Protein AF-A0A395LHD1-F1 (afdb_monomer)

Solvent-accessible surface area (backbone atoms only — not comparable to full-atom values): 18678 Å² total; per-residue (Å²): 120,61,5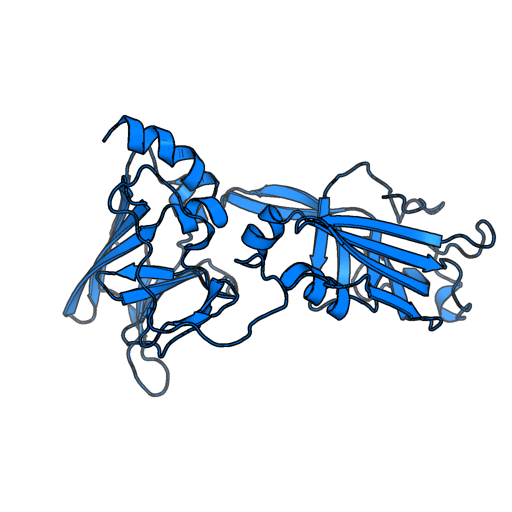6,74,61,44,98,72,57,60,26,47,67,75,96,69,98,39,74,46,77,42,81,90,73,21,31,41,30,35,32,51,70,45,68,43,94,45,66,49,68,48,70,46,68,47,30,42,28,40,35,45,88,55,36,68,59,53,55,46,30,60,52,41,48,40,99,54,73,46,75,48,77,39,72,60,74,52,45,28,37,31,34,55,87,47,60,89,88,54,72,39,31,55,21,11,53,30,39,39,40,35,38,50,56,95,63,26,35,35,39,39,38,35,26,26,50,66,43,78,92,49,83,88,50,75,76,40,82,62,50,61,77,90,50,70,89,86,45,61,43,49,45,66,54,72,48,46,38,66,55,25,26,48,75,56,54,21,79,33,72,88,74,66,94,58,69,48,72,80,59,75,68,74,85,51,96,53,60,84,67,82,55,66,76,56,25,50,29,29,96,88,43,36,41,25,37,34,95,94,39,45,22,38,49,37,69,54,71,88,52,103,53,47,24,33,34,48,32,39,36,46,78,50,30,33,35,58,52,42,26,40,46,87,33,54,76,42,74,58,32,40,37,35,46,76,37,42,71,37,54,47,51,73,59,40,56,98,48,50,37,78,49,68,49,92,89,54,56,40,30,43,28,43,88,57,95,82,53,56,65,46,61,42,83,41,46,37,39,38,38,33,64,51,63,64,22,41,35,39,38,38,43,34,30,39,95,88,42,76,52,72,54,57,38,36,36,39,49,40,42,33,44,51,76,36,48,86,55,35,71,50,49,60,64,48,58,76,74,110

Mean predicted aligned error: 14.7 Å

Secondary structure (DSSP, 8-state):
-BPPPPTTSSS-------EEEETTTTEEEEEEEEE-TTSSEEEEEEEEEEE-TTHHHHHHHHHH--SS-EEEEE-S---EEEETTS-TT---EE-EEEEEEEEEETTEEEEEEEEES--PPPTTTTT-TT--TTSPTT-EEEEEEEE-HHHHHHHHS----S---S--SS-PPP--SSTT---GGG--B-SS-BEEEETTEEEE--B-TTSSS-EEEEEEEES-EE-TTSPEEP-EEEEEEEEEET--HHHHHHH--SSEEEEESTTSEEEEE-SSTT--EEE-SEEEEEEEEETTEEEEEEEEEETTEEEEEEEEEEHHHHHHH-HHHHTTHHHHHHH-

Sequence (340 aa):
MDHPADVAGRFPCPDLDRIKIDRETARIVRCTAMRDSSGFHRTEEIGTVLFTPFASEIWRALRFGAEKPVERALLQQTGALTSSTSPADRSVQPLSDWQLRIEEANGDVTVLLSAALHAVPRRDWLASEGNFWEQQAGARVETRFTISAATRVACFGAHIPHEHAEAEGATSQPTSPDGRRLNLAQAPVGPQCEFGIRDRHWVDFGSHSGGSQPNMTITEHRNVRRLTNGFLSHGLCVWPRIWIRGLSLASISSALGAESLRLSGGGIVVSLSDDGREGWSQTASESALEFRLQADGLALDYDLTVAGRVVKDRVLLPWELLILRYPSIGVRRQEILDSA

Radius of gyration: 24.02 Å; Cα contacts (8 Å, |Δi|>4): 747; chains: 1; bounding box: 59×48×60 Å

Organism: NCBI:txid1538146

Foldseek 3Di:
DDDDQFPVRQADDDPADDWDADQPQQKIFDWDFDQDLLRGTDTDTFGKMWRDPCSVVVVCCLQANDPDKDKDWWQDFDIAMGTPPDDPVDGQFIWGGKIWIWHDDPLKIKIKIKTFRCRPDDPVNVPRPRHCPVDDPRDMDIDIDIQHNLNNCLQQVARHHNDDFDFDPDDDQPDDPQLPDDDLLLQAAARQFHWWDFPPWTWTFDFPPVDPWTKTKTWTFDPFTQTSRSYTDGHDTDDWMKIKTRDDVSVVLSQDDLWKDKDWDDPIWIWIFGDDDPGDIFTFPIKIWMWTQASFAIKIWIWTHTPNDIDTGIIGNGLSRCVSHPVSRNVSNVVRVVVD

Nearest PDB structures (foldseek):
  8t0b-assembly1_A  TM=3.690E-01  e=1.382E+00  Burkholderia pseudomallei

Structure (mmCIF, N/CA/C/O backbone):
data_AF-A0A395LHD1-F1
#
_entry.id   AF-A0A395LHD1-F1
#
loop_
_atom_site.group_PDB
_atom_site.id
_atom_site.type_symbol
_atom_site.label_atom_id
_atom_site.label_alt_id
_atom_site.label_comp_id
_atom_site.label_asym_id
_atom_site.label_entity_id
_atom_site.label_seq_id
_atom_site.pdbx_PDB_ins_code
_atom_site.Cartn_x
_atom_site.Cartn_y
_atom_site.Cartn_z
_atom_site.occupancy
_atom_site.B_iso_or_equiv
_atom_site.auth_seq_id
_atom_site.auth_comp_id
_atom_site.auth_asym_id
_atom_site.auth_atom_id
_atom_site.pdbx_PDB_model_num
ATOM 1 N N . MET A 1 1 ? 17.772 -10.435 -11.843 1.00 52.53 1 MET A N 1
ATOM 2 C CA . MET A 1 1 ? 17.616 -9.079 -12.416 1.00 52.53 1 MET A CA 1
ATOM 3 C C . MET A 1 1 ? 19.024 -8.655 -12.729 1.00 52.53 1 MET A C 1
ATOM 5 O O . MET A 1 1 ? 19.820 -8.600 -11.800 1.00 52.53 1 MET A O 1
ATOM 9 N N . ASP A 1 2 ? 19.341 -8.383 -13.987 1.00 52.84 2 ASP A N 1
ATOM 10 C CA . ASP A 1 2 ? 20.737 -8.262 -14.405 1.00 52.84 2 ASP A CA 1
ATOM 11 C C . ASP A 1 2 ? 20.929 -6.829 -14.898 1.00 52.84 2 ASP A C 1
ATOM 13 O O . ASP A 1 2 ? 20.645 -6.489 -16.044 1.00 52.84 2 ASP A O 1
ATOM 17 N N . HIS A 1 3 ? 21.305 -5.942 -13.975 1.00 56.53 3 HIS A N 1
ATOM 18 C CA . HIS A 1 3 ? 21.787 -4.619 -14.353 1.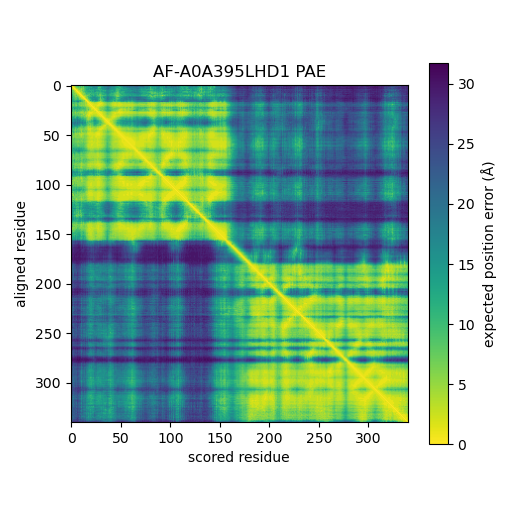00 56.53 3 HIS A CA 1
ATOM 19 C C . HIS A 1 3 ? 23.295 -4.742 -14.548 1.00 56.53 3 HIS A C 1
ATOM 21 O O . HIS A 1 3 ? 23.960 -5.263 -13.651 1.00 56.53 3 HIS A O 1
ATOM 27 N N . PRO A 1 4 ? 23.853 -4.292 -15.680 1.00 55.59 4 PRO A N 1
ATOM 28 C CA . PRO A 1 4 ? 25.295 -4.308 -15.839 1.00 55.59 4 PRO A CA 1
ATOM 29 C C . PRO A 1 4 ? 25.924 -3.368 -14.808 1.00 55.59 4 PRO A C 1
ATOM 31 O O . PRO A 1 4 ? 25.453 -2.246 -14.612 1.00 55.59 4 PRO A O 1
ATOM 34 N N . ALA A 1 5 ? 26.989 -3.830 -14.155 1.00 58.03 5 ALA A N 1
ATOM 35 C CA . ALA A 1 5 ? 27.860 -2.936 -13.409 1.00 58.03 5 ALA A CA 1
ATOM 36 C C . ALA A 1 5 ? 28.607 -2.047 -14.411 1.00 58.03 5 ALA A C 1
ATOM 38 O O . ALA A 1 5 ? 29.180 -2.554 -15.380 1.00 58.03 5 ALA A O 1
ATOM 39 N N . ASP A 1 6 ? 28.604 -0.729 -14.211 1.00 59.56 6 ASP A N 1
ATOM 40 C CA . ASP A 1 6 ? 29.539 0.124 -14.941 1.00 59.56 6 ASP A CA 1
ATOM 41 C C . ASP A 1 6 ? 30.952 -0.043 -14.375 1.00 59.56 6 ASP A C 1
ATOM 43 O O . ASP A 1 6 ? 31.158 -0.410 -13.218 1.00 59.56 6 ASP A O 1
ATOM 47 N N . VAL A 1 7 ? 31.949 0.266 -15.206 1.00 56.28 7 VAL A N 1
ATOM 48 C CA . VAL A 1 7 ? 33.376 0.184 -14.846 1.00 56.28 7 VAL A CA 1
ATOM 49 C C . VAL A 1 7 ? 33.709 1.081 -13.642 1.00 56.28 7 VAL A C 1
ATOM 51 O O . VAL A 1 7 ? 34.649 0.802 -12.904 1.00 56.28 7 VAL A O 1
ATOM 54 N N . ALA A 1 8 ? 32.909 2.129 -13.412 1.00 58.69 8 ALA A N 1
ATOM 55 C CA . ALA A 1 8 ? 33.035 3.047 -12.283 1.00 58.69 8 ALA A CA 1
ATOM 56 C C . ALA A 1 8 ? 32.319 2.575 -10.995 1.00 58.69 8 ALA 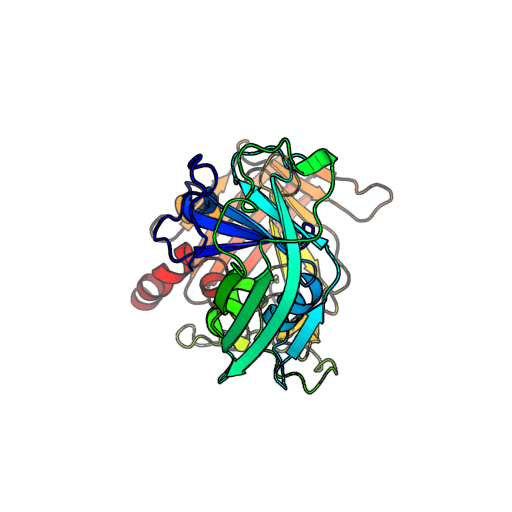A C 1
ATOM 58 O O . ALA A 1 8 ? 32.412 3.255 -9.973 1.00 58.69 8 ALA A O 1
ATOM 59 N N . GLY A 1 9 ? 31.605 1.441 -11.016 1.00 56.84 9 GLY A N 1
ATOM 60 C CA . GLY A 1 9 ? 30.925 0.868 -9.848 1.00 56.84 9 GLY A CA 1
ATOM 61 C C . GLY A 1 9 ? 29.727 1.673 -9.323 1.00 56.84 9 GLY A C 1
ATOM 62 O O . GLY A 1 9 ? 29.294 1.461 -8.190 1.00 56.84 9 GLY A O 1
ATOM 63 N N . ARG A 1 10 ? 29.179 2.601 -10.115 1.00 60.81 10 ARG A N 1
ATOM 64 C CA . ARG A 1 10 ? 28.015 3.437 -9.771 1.00 60.81 10 ARG A CA 1
ATOM 65 C C . ARG A 1 10 ? 26.697 2.668 -9.833 1.00 60.81 10 ARG A C 1
ATOM 67 O O . ARG A 1 10 ? 25.746 3.049 -9.142 1.00 60.81 10 ARG A O 1
ATOM 74 N N . PHE A 1 11 ? 26.653 1.593 -10.619 1.00 62.38 11 PHE A N 1
ATOM 75 C CA . PHE A 1 11 ? 25.512 0.681 -10.738 1.00 62.38 11 PHE A CA 1
ATOM 76 C C . PHE A 1 11 ? 25.835 -0.691 -10.131 1.00 62.38 11 PHE A C 1
ATOM 78 O O . PHE A 1 11 ? 25.984 -1.671 -10.862 1.00 62.38 11 PHE A O 1
ATOM 85 N N . PRO A 1 12 ? 25.983 -0.811 -8.800 1.00 57.22 12 PRO A N 1
ATOM 86 C CA . PRO A 1 12 ? 26.218 -2.116 -8.202 1.00 57.22 12 PRO A CA 1
ATOM 87 C C . PRO A 1 12 ? 25.025 -3.038 -8.498 1.00 57.22 12 PRO A C 1
ATOM 89 O O . PRO A 1 12 ? 23.867 -2.620 -8.406 1.00 57.22 12 PRO A O 1
ATOM 92 N N . CYS A 1 13 ? 25.310 -4.301 -8.827 1.00 55.31 13 CYS A N 1
ATOM 93 C CA . CYS A 1 13 ? 24.311 -5.351 -9.033 1.00 55.31 13 CYS A CA 1
ATOM 94 C C . CYS A 1 13 ? 24.311 -6.317 -7.833 1.00 55.31 13 CYS A C 1
ATOM 96 O O . CYS A 1 13 ? 24.855 -7.413 -7.942 1.00 55.31 13 CYS A O 1
ATOM 98 N N . PRO A 1 14 ? 23.753 -5.930 -6.670 1.00 56.75 14 PRO A N 1
ATOM 99 C CA . PRO A 1 14 ? 23.633 -6.839 -5.536 1.00 56.75 14 PRO A CA 1
ATOM 100 C C . PRO A 1 14 ? 22.564 -7.907 -5.814 1.00 56.75 14 PRO A C 1
ATOM 102 O O . PRO A 1 14 ? 21.513 -7.593 -6.387 1.00 56.75 14 PRO A O 1
ATOM 105 N N . ASP A 1 15 ? 22.808 -9.137 -5.363 1.00 55.41 15 ASP A N 1
ATOM 106 C CA . ASP A 1 15 ? 21.833 -10.234 -5.376 1.00 55.41 15 ASP A CA 1
ATOM 107 C C . ASP A 1 15 ? 20.734 -9.961 -4.341 1.00 55.41 15 ASP A C 1
ATOM 109 O O . ASP A 1 15 ? 20.905 -10.221 -3.150 1.00 55.41 15 ASP A O 1
ATOM 113 N N . LEU A 1 16 ? 19.616 -9.369 -4.771 1.00 60.84 16 LEU A N 1
ATOM 114 C CA . LEU A 1 16 ? 18.469 -9.083 -3.905 1.00 60.84 16 LEU A CA 1
ATOM 115 C C . LEU A 1 16 ? 17.138 -9.272 -4.645 1.00 60.84 16 LEU A C 1
ATOM 117 O O . LEU A 1 16 ? 16.968 -8.818 -5.777 1.00 60.84 16 LEU A O 1
ATOM 121 N N . ASP A 1 17 ? 16.168 -9.864 -3.942 1.00 62.84 17 ASP A N 1
ATOM 122 C CA . ASP A 1 17 ? 14.888 -10.334 -4.498 1.00 62.84 17 ASP A CA 1
ATOM 123 C C . ASP A 1 17 ? 13.741 -9.308 -4.446 1.00 62.84 17 ASP A C 1
ATOM 125 O O . ASP A 1 17 ? 12.585 -9.650 -4.702 1.00 62.84 17 ASP A O 1
ATOM 129 N N . ARG A 1 18 ? 14.001 -8.052 -4.055 1.00 76.50 18 ARG A N 1
ATOM 130 C CA . ARG A 1 18 ? 12.934 -7.068 -3.799 1.00 76.50 18 ARG A CA 1
ATOM 131 C C . ARG A 1 18 ? 13.090 -5.800 -4.619 1.00 76.50 18 ARG A C 1
ATOM 133 O O . ARG A 1 18 ? 14.179 -5.245 -4.766 1.00 76.50 18 ARG A O 1
ATOM 140 N N . ILE A 1 19 ? 11.949 -5.329 -5.107 1.00 80.56 19 ILE A N 1
ATOM 141 C CA . ILE A 1 19 ? 11.826 -4.104 -5.885 1.00 80.56 19 ILE A CA 1
ATOM 142 C C . ILE A 1 19 ? 10.823 -3.165 -5.231 1.00 80.56 19 ILE A C 1
ATOM 144 O O . ILE A 1 19 ? 9.795 -3.589 -4.701 1.00 80.56 19 ILE A O 1
ATOM 148 N N . LYS A 1 20 ? 11.112 -1.874 -5.321 1.00 81.62 20 LYS A N 1
ATOM 149 C CA . LYS A 1 20 ? 10.176 -0.795 -5.044 1.00 81.62 20 LYS A CA 1
ATOM 150 C C . LYS A 1 20 ? 9.797 -0.154 -6.371 1.00 81.62 20 LYS A C 1
ATOM 152 O O . LYS A 1 20 ? 10.666 0.161 -7.183 1.00 81.62 20 LYS A O 1
ATOM 157 N N . ILE A 1 21 ? 8.497 0.028 -6.572 1.00 80.44 21 ILE A N 1
ATOM 158 C CA . ILE A 1 21 ? 7.929 0.711 -7.732 1.00 80.44 21 ILE A CA 1
ATOM 159 C C . ILE A 1 21 ? 7.232 1.960 -7.206 1.00 80.44 21 ILE A C 1
ATOM 161 O O . ILE A 1 21 ? 6.379 1.867 -6.326 1.00 80.44 21 ILE A O 1
ATOM 165 N N . ASP A 1 22 ? 7.604 3.119 -7.729 1.00 75.75 22 ASP A N 1
ATOM 166 C CA . ASP A 1 22 ? 7.004 4.406 -7.402 1.00 75.75 22 ASP A CA 1
ATOM 167 C C . ASP A 1 22 ? 6.063 4.843 -8.531 1.00 75.75 22 ASP A C 1
ATOM 169 O O . ASP A 1 22 ? 6.389 4.735 -9.718 1.00 75.75 22 ASP A O 1
ATOM 173 N N . ARG A 1 23 ? 4.859 5.296 -8.170 1.00 65.06 23 ARG A N 1
ATOM 174 C CA . ARG A 1 23 ? 3.824 5.694 -9.132 1.00 65.06 23 ARG A CA 1
ATOM 175 C C . ARG A 1 23 ? 4.046 7.071 -9.717 1.00 65.06 23 ARG A C 1
ATOM 177 O O . ARG A 1 23 ? 3.794 7.259 -10.902 1.00 65.06 23 ARG A O 1
ATOM 184 N N . GLU A 1 24 ? 4.453 8.019 -8.892 1.00 65.69 24 GLU A N 1
ATOM 185 C CA . GLU A 1 24 ? 4.515 9.427 -9.276 1.00 65.69 24 GLU A CA 1
ATOM 186 C C . GLU A 1 24 ? 5.759 9.695 -10.109 1.00 65.69 24 GLU A C 1
ATOM 188 O O . GLU A 1 24 ? 5.716 10.434 -11.088 1.00 65.69 24 GLU A O 1
ATOM 193 N N . THR A 1 25 ? 6.853 9.025 -9.756 1.00 68.06 25 THR A N 1
ATOM 194 C CA . THR A 1 25 ? 8.157 9.226 -10.393 1.00 68.06 25 THR A CA 1
ATOM 195 C C . THR A 1 25 ? 8.486 8.179 -11.448 1.00 68.06 25 THR A C 1
ATOM 197 O O . THR A 1 25 ? 9.549 8.248 -12.058 1.00 68.06 25 THR A O 1
ATOM 200 N N . ALA A 1 26 ? 7.587 7.217 -11.686 1.00 77.31 26 ALA A N 1
ATOM 201 C CA . ALA A 1 26 ? 7.774 6.157 -12.674 1.00 77.31 26 ALA A CA 1
ATOM 202 C C . ALA A 1 26 ? 9.085 5.370 -12.485 1.00 77.31 26 ALA A C 1
ATOM 204 O O . ALA A 1 26 ? 9.791 5.015 -13.436 1.00 77.31 26 ALA A O 1
ATOM 205 N N . ARG A 1 27 ? 9.422 5.136 -11.218 1.00 85.19 27 ARG A N 1
ATOM 206 C CA . ARG A 1 27 ? 10.742 4.711 -10.771 1.00 85.19 27 ARG A CA 1
ATOM 207 C C . ARG A 1 27 ? 10.697 3.279 -10.257 1.00 85.19 27 ARG A C 1
ATOM 209 O O . ARG A 1 27 ? 9.889 2.959 -9.390 1.00 85.19 27 ARG A O 1
ATOM 216 N N . ILE A 1 28 ? 11.584 2.430 -10.762 1.00 87.56 28 ILE A N 1
ATOM 217 C CA . ILE A 1 28 ? 11.783 1.053 -10.307 1.00 87.56 28 ILE A CA 1
ATOM 218 C C . ILE A 1 28 ? 13.186 0.965 -9.718 1.00 87.56 28 ILE A C 1
ATOM 220 O O . ILE A 1 28 ? 14.163 1.309 -10.376 1.00 87.56 28 ILE A O 1
ATOM 224 N N . VAL A 1 29 ? 13.299 0.531 -8.470 1.00 85.75 29 VAL A N 1
ATOM 225 C CA . VAL A 1 29 ? 14.581 0.469 -7.761 1.00 85.75 29 VAL A CA 1
ATOM 226 C C . VAL A 1 29 ? 14.659 -0.802 -6.934 1.00 85.75 29 VAL A C 1
ATOM 228 O O . VAL A 1 29 ? 13.657 -1.242 -6.365 1.00 85.75 29 VAL A O 1
ATOM 231 N N . ARG A 1 30 ? 15.845 -1.408 -6.856 1.00 80.31 30 ARG A N 1
ATOM 232 C CA . ARG A 1 30 ? 16.076 -2.495 -5.900 1.00 80.31 30 ARG A CA 1
ATOM 233 C C . ARG A 1 30 ? 16.059 -1.938 -4.491 1.00 80.31 30 ARG A C 1
ATOM 235 O O . ARG A 1 30 ? 16.585 -0.859 -4.222 1.00 80.31 30 ARG A O 1
ATOM 242 N N . CYS A 1 31 ? 15.479 -2.685 -3.573 1.00 77.69 31 CYS A N 1
ATOM 243 C CA . CYS A 1 31 ? 15.483 -2.273 -2.184 1.00 77.69 31 CYS A CA 1
ATOM 244 C C . CYS A 1 31 ? 15.694 -3.458 -1.259 1.00 77.69 31 CYS A C 1
ATOM 246 O O . CYS A 1 31 ? 15.310 -4.587 -1.556 1.00 77.69 31 CYS A O 1
ATOM 248 N N . THR A 1 32 ? 16.255 -3.191 -0.090 1.00 76.00 32 THR A N 1
ATOM 249 C CA . THR A 1 32 ? 15.975 -4.023 1.074 1.00 76.00 32 THR A CA 1
ATOM 250 C C . THR A 1 32 ? 14.662 -3.540 1.674 1.00 76.00 32 THR A C 1
ATOM 252 O O . THR A 1 32 ? 14.317 -2.361 1.608 1.00 76.00 32 THR A O 1
ATOM 255 N N . ALA A 1 33 ? 13.884 -4.463 2.232 1.00 64.88 33 ALA A N 1
ATOM 256 C CA . ALA A 1 33 ? 12.721 -4.102 3.030 1.00 64.88 33 ALA A CA 1
ATOM 257 C C . ALA A 1 33 ? 12.867 -4.774 4.390 1.00 64.88 33 ALA A C 1
ATOM 259 O O . ALA A 1 33 ? 12.666 -5.983 4.525 1.00 64.88 33 ALA A O 1
ATOM 260 N N . MET A 1 34 ? 13.227 -3.988 5.393 1.00 59.91 34 MET A N 1
ATOM 261 C CA . MET A 1 34 ? 13.324 -4.443 6.774 1.00 59.91 34 MET A CA 1
ATOM 262 C C . MET A 1 34 ? 12.122 -3.909 7.534 1.00 59.91 34 MET A C 1
ATOM 264 O O . MET A 1 34 ? 11.682 -2.792 7.282 1.00 59.91 34 MET A O 1
ATOM 268 N N . ARG A 1 35 ? 11.553 -4.706 8.437 1.00 48.03 35 ARG A N 1
ATOM 269 C CA . ARG A 1 35 ? 10.575 -4.152 9.376 1.00 48.03 35 ARG A CA 1
ATOM 270 C C . ARG A 1 35 ? 11.326 -3.215 10.312 1.00 48.03 35 ARG A C 1
ATOM 272 O O . ARG A 1 35 ? 12.309 -3.639 10.915 1.00 48.03 35 ARG A O 1
ATOM 279 N N . ASP A 1 36 ? 10.910 -1.959 10.381 1.00 45.41 36 ASP A N 1
ATOM 280 C CA . ASP A 1 36 ? 11.459 -1.035 11.368 1.00 45.41 36 ASP A CA 1
ATOM 281 C C . ASP A 1 36 ? 10.730 -1.186 12.713 1.00 45.41 36 ASP A C 1
ATOM 283 O O . ASP A 1 36 ? 9.887 -2.067 12.893 1.00 45.41 36 ASP A O 1
ATOM 287 N N . SER A 1 37 ? 11.066 -0.335 13.681 1.00 39.94 37 SER A N 1
ATOM 288 C CA . SER A 1 37 ? 10.456 -0.341 15.015 1.00 39.94 37 SER A CA 1
ATOM 289 C C . SER A 1 37 ? 8.966 0.023 15.022 1.00 39.94 37 SER A C 1
ATOM 291 O O . SER A 1 37 ? 8.286 -0.230 16.017 1.00 39.94 37 SER A O 1
ATOM 293 N N . SER A 1 38 ? 8.440 0.580 13.927 1.00 38.12 38 SER A N 1
ATOM 294 C CA . SER A 1 38 ? 7.004 0.745 13.717 1.00 38.12 38 SER A CA 1
ATOM 295 C C . SER A 1 38 ? 6.366 -0.539 13.166 1.00 38.12 38 SER A C 1
ATOM 297 O O . SER A 1 38 ? 5.160 -0.673 13.127 1.00 38.12 38 SER A O 1
ATOM 299 N N . GLY A 1 39 ? 7.122 -1.549 12.749 1.00 36.00 39 GLY A N 1
ATOM 300 C CA . GLY A 1 39 ? 6.554 -2.771 12.174 1.00 36.00 39 GLY A CA 1
ATOM 301 C C . GLY A 1 39 ? 6.092 -2.615 10.721 1.00 36.00 39 GLY A C 1
ATOM 302 O O . GLY A 1 39 ? 5.751 -3.625 10.092 1.00 36.00 39 GLY A O 1
ATOM 303 N N . PHE A 1 40 ? 6.165 -1.400 10.160 1.00 43.50 40 PHE A N 1
ATOM 304 C CA . PHE A 1 40 ? 6.133 -1.168 8.721 1.00 43.50 40 PHE A CA 1
ATOM 305 C C . PHE A 1 40 ? 7.457 -1.589 8.086 1.00 43.50 40 PHE A C 1
ATOM 307 O O . PHE A 1 40 ? 8.521 -1.584 8.709 1.00 43.50 40 PHE A O 1
ATOM 314 N N . HIS A 1 41 ? 7.397 -1.968 6.812 1.00 57.25 41 HIS A N 1
ATOM 315 C CA . HIS A 1 41 ? 8.608 -2.193 6.043 1.00 57.25 41 HIS A CA 1
ATOM 316 C C . HIS A 1 41 ? 9.248 -0.846 5.709 1.00 57.25 41 HIS A C 1
ATOM 318 O O . HIS A 1 41 ? 8.784 -0.135 4.819 1.00 57.25 41 HIS A O 1
ATOM 324 N N . ARG A 1 42 ? 10.350 -0.522 6.386 1.00 61.06 42 ARG A N 1
ATOM 325 C CA . ARG A 1 42 ? 11.273 0.500 5.914 1.00 61.06 42 ARG A CA 1
ATOM 326 C C . ARG A 1 42 ? 12.013 -0.066 4.714 1.00 61.06 42 ARG A C 1
ATOM 328 O O . ARG A 1 42 ? 12.713 -1.078 4.808 1.00 61.06 42 ARG A O 1
ATOM 335 N N . THR A 1 43 ? 11.827 0.586 3.576 1.00 72.62 43 THR A N 1
ATOM 336 C CA . THR A 1 43 ? 12.571 0.271 2.362 1.00 72.62 43 THR A CA 1
ATOM 337 C C . THR A 1 43 ? 13.826 1.121 2.306 1.00 72.62 43 THR A C 1
ATOM 339 O O . THR A 1 43 ? 13.729 2.347 2.368 1.00 72.62 43 THR A O 1
ATOM 342 N N . GLU A 1 44 ? 14.980 0.491 2.156 1.00 79.94 44 GLU A N 1
ATOM 343 C CA . GLU A 1 44 ? 16.228 1.174 1.834 1.00 79.94 44 GLU A CA 1
ATOM 344 C C . GLU A 1 44 ? 16.600 0.835 0.392 1.00 79.94 44 GLU A C 1
ATOM 346 O O . GLU A 1 44 ? 16.577 -0.324 -0.019 1.00 79.94 44 GLU A O 1
ATOM 351 N N . GLU A 1 45 ? 16.847 1.867 -0.407 1.00 84.12 45 GLU A N 1
ATOM 352 C CA . GLU A 1 45 ? 17.046 1.753 -1.849 1.00 84.12 45 GLU A CA 1
ATOM 353 C C . GLU A 1 45 ? 18.521 1.542 -2.158 1.00 84.12 45 GLU A C 1
ATOM 355 O O . GLU A 1 45 ? 19.378 2.304 -1.712 1.00 84.12 45 GLU A O 1
ATOM 360 N N . ILE A 1 46 ? 18.824 0.527 -2.959 1.00 75.94 46 ILE A N 1
ATOM 361 C CA . ILE A 1 46 ? 20.199 0.085 -3.165 1.00 75.94 46 ILE A CA 1
ATOM 362 C C . ILE A 1 46 ? 20.474 -0.046 -4.656 1.00 75.94 46 ILE A C 1
ATOM 364 O O . ILE A 1 46 ? 19.737 -0.707 -5.384 1.00 75.94 46 ILE A O 1
ATOM 368 N N . GLY A 1 47 ? 21.585 0.541 -5.092 1.00 77.38 47 GLY A N 1
ATOM 369 C CA . GLY A 1 47 ? 22.127 0.352 -6.430 1.00 77.38 47 GLY A CA 1
ATOM 370 C C . GLY A 1 47 ? 21.321 1.053 -7.513 1.00 77.38 47 GLY A C 1
ATOM 371 O O . GLY A 1 47 ? 21.031 2.242 -7.410 1.00 77.38 47 GLY A O 1
ATOM 372 N N . THR A 1 48 ? 21.034 0.341 -8.597 1.00 79.56 48 THR A N 1
ATOM 373 C CA . THR A 1 48 ? 20.504 0.944 -9.822 1.00 79.56 48 THR A CA 1
ATOM 374 C C . THR A 1 48 ? 19.022 1.290 -9.720 1.00 79.56 48 THR A C 1
ATOM 376 O O . THR A 1 48 ? 18.190 0.501 -9.269 1.00 79.56 48 THR A O 1
ATOM 379 N N . VAL A 1 49 ? 18.696 2.484 -10.202 1.00 85.69 49 VAL A N 1
ATOM 380 C CA . VAL A 1 49 ? 17.344 3.015 -10.344 1.00 85.69 49 VAL A CA 1
ATOM 381 C C . VAL A 1 49 ? 17.011 3.105 -11.827 1.00 85.69 49 VAL A C 1
ATOM 383 O O . VAL A 1 49 ? 17.753 3.723 -12.588 1.00 85.69 49 VAL A O 1
ATOM 386 N N . LEU A 1 50 ? 15.867 2.552 -12.215 1.00 88.31 50 LEU A N 1
ATOM 387 C CA . LEU A 1 50 ? 15.310 2.617 -13.559 1.00 88.31 50 LEU A CA 1
ATOM 388 C C . LEU A 1 50 ? 14.115 3.576 -13.592 1.00 88.31 50 LEU A C 1
ATOM 390 O O . LEU A 1 50 ? 13.089 3.318 -12.966 1.00 88.31 50 LEU A O 1
ATOM 394 N N . PHE A 1 51 ? 14.222 4.654 -14.364 1.00 88.62 51 PHE A N 1
ATOM 395 C CA . PHE A 1 51 ? 13.096 5.524 -14.699 1.00 88.62 51 PHE A CA 1
ATOM 396 C C . PHE A 1 51 ? 12.494 5.080 -16.027 1.00 88.62 51 PHE A C 1
ATOM 398 O O . PHE A 1 51 ? 13.166 5.142 -17.057 1.00 88.62 51 PHE A O 1
ATOM 405 N N . THR A 1 52 ? 11.242 4.622 -16.005 1.00 88.81 52 THR A N 1
ATOM 406 C CA . THR A 1 52 ? 10.566 4.039 -17.172 1.00 88.81 52 THR A CA 1
ATOM 407 C C . THR A 1 52 ? 9.424 4.921 -17.680 1.00 88.81 52 THR A C 1
ATOM 409 O O . THR A 1 52 ? 8.692 5.489 -16.875 1.00 88.81 52 THR A O 1
ATOM 412 N N . PRO A 1 53 ? 9.190 5.008 -19.002 1.00 88.81 53 PRO A N 1
ATOM 413 C CA . PRO A 1 53 ? 8.011 5.692 -19.534 1.00 88.81 53 PRO A CA 1
ATOM 414 C C . PRO A 1 53 ? 6.694 4.937 -19.292 1.00 88.81 53 PRO A C 1
ATOM 416 O O . PRO A 1 53 ? 5.630 5.517 -19.475 1.00 88.81 53 PRO A O 1
ATOM 419 N N . PHE A 1 54 ? 6.738 3.661 -18.891 1.00 88.94 54 PHE A N 1
ATOM 420 C CA . PHE A 1 54 ? 5.558 2.788 -18.835 1.00 88.94 54 PHE A CA 1
ATOM 421 C C . PHE A 1 54 ? 4.974 2.592 -17.433 1.00 88.94 54 PHE A C 1
ATOM 423 O O . PHE A 1 54 ? 4.278 1.608 -17.167 1.00 88.94 54 PHE A O 1
ATOM 430 N N . ALA A 1 55 ? 5.267 3.491 -16.492 1.00 83.44 55 ALA A N 1
ATOM 431 C CA . ALA A 1 55 ? 4.793 3.320 -15.122 1.00 83.44 55 ALA A CA 1
ATOM 432 C C . ALA A 1 55 ? 3.269 3.267 -15.025 1.00 83.44 55 ALA A C 1
ATOM 434 O O . ALA A 1 55 ? 2.746 2.491 -14.231 1.00 83.44 55 ALA A O 1
ATOM 435 N N . SER A 1 56 ? 2.547 4.037 -15.842 1.00 78.19 56 SER A N 1
ATOM 436 C CA . SER A 1 56 ? 1.083 4.041 -15.807 1.00 78.19 56 SER A CA 1
ATOM 437 C C . SER A 1 56 ? 0.493 2.680 -16.196 1.00 78.19 56 SER A C 1
ATOM 439 O O . SER A 1 56 ? -0.415 2.177 -15.532 1.00 78.19 56 SER A O 1
ATOM 441 N N . GLU A 1 57 ? 1.063 2.041 -17.216 1.00 85.31 57 GLU A N 1
ATOM 442 C CA . GLU A 1 57 ? 0.673 0.736 -17.728 1.00 85.31 57 GLU A CA 1
ATOM 443 C C . GLU A 1 57 ? 1.018 -0.370 -16.738 1.00 85.31 57 GLU A C 1
ATOM 445 O O . GLU A 1 57 ? 0.160 -1.206 -16.449 1.00 85.31 57 GLU A O 1
ATOM 450 N N . ILE A 1 58 ? 2.230 -0.330 -16.176 1.00 87.38 58 ILE A N 1
ATOM 451 C CA . ILE A 1 58 ? 2.678 -1.259 -15.134 1.00 87.38 58 ILE A CA 1
ATOM 452 C C . ILE A 1 58 ? 1.750 -1.156 -13.922 1.00 87.38 58 ILE A C 1
ATOM 454 O O . ILE A 1 58 ? 1.177 -2.158 -13.505 1.00 87.38 58 ILE A O 1
ATOM 458 N N . TRP A 1 59 ? 1.518 0.046 -13.388 1.00 80.25 59 TRP A N 1
ATOM 459 C CA . TRP A 1 59 ? 0.643 0.240 -12.228 1.00 80.25 59 TRP A CA 1
ATOM 460 C C . TRP A 1 59 ? -0.789 -0.211 -12.481 1.00 80.25 59 TRP A C 1
ATOM 462 O O . TRP A 1 59 ? -1.406 -0.824 -11.608 1.00 80.25 59 TRP A O 1
ATOM 472 N N . ARG A 1 60 ? -1.325 0.081 -13.668 1.00 77.62 60 ARG A N 1
ATOM 473 C CA . ARG A 1 60 ? -2.663 -0.364 -14.052 1.00 77.62 60 ARG A CA 1
ATOM 474 C C . ARG A 1 60 ? -2.738 -1.888 -14.080 1.00 77.62 60 ARG A C 1
ATOM 476 O O . ARG A 1 60 ? -3.667 -2.431 -13.496 1.00 77.62 60 ARG A O 1
ATOM 483 N N . ALA A 1 61 ? -1.766 -2.562 -14.690 1.00 83.69 61 ALA A N 1
ATOM 484 C CA . ALA A 1 61 ? -1.756 -4.019 -14.766 1.00 83.69 61 ALA A CA 1
ATOM 485 C C . ALA A 1 61 ? -1.544 -4.679 -13.395 1.00 83.69 61 ALA A C 1
ATOM 487 O O . ALA A 1 61 ? -2.227 -5.637 -13.060 1.00 83.69 61 ALA A O 1
ATOM 488 N N . LEU A 1 62 ? -0.673 -4.129 -12.545 1.00 81.88 62 LEU A N 1
ATOM 489 C CA . LEU A 1 62 ? -0.499 -4.624 -11.175 1.00 81.88 62 LEU A CA 1
ATOM 490 C C . LEU A 1 62 ? -1.792 -4.516 -10.354 1.00 81.88 62 LEU A C 1
ATOM 492 O O . LEU A 1 62 ? -2.117 -5.417 -9.579 1.00 81.88 62 LEU A O 1
ATOM 496 N N . ARG A 1 63 ? -2.556 -3.438 -10.554 1.00 73.38 63 ARG A N 1
ATOM 497 C CA . ARG A 1 63 ? -3.817 -3.205 -9.848 1.00 73.38 63 ARG A CA 1
ATOM 498 C C . ARG A 1 63 ? -4.972 -4.039 -10.401 1.00 73.38 63 ARG A C 1
ATOM 500 O O . ARG A 1 63 ? -5.693 -4.661 -9.631 1.00 73.38 63 ARG A O 1
ATOM 507 N N . PHE A 1 64 ? -5.159 -4.046 -11.715 1.00 70.38 64 PHE A N 1
ATOM 508 C CA . PHE A 1 64 ? -6.371 -4.562 -12.364 1.00 70.38 64 PHE A CA 1
ATOM 509 C C . PHE A 1 64 ? -6.156 -5.842 -13.172 1.00 70.38 64 PHE A C 1
ATOM 511 O O . PHE A 1 64 ? -7.122 -6.401 -13.667 1.00 70.38 64 PHE A O 1
ATOM 518 N N . GLY A 1 65 ? -4.920 -6.312 -13.301 1.00 74.38 65 GLY A N 1
ATOM 519 C CA . GLY A 1 65 ? -4.590 -7.440 -14.162 1.00 74.38 65 GLY A CA 1
ATOM 520 C C . GLY A 1 65 ? -4.431 -7.026 -15.625 1.00 74.38 65 GLY A C 1
ATOM 521 O O . GLY A 1 65 ? -4.465 -5.840 -15.974 1.00 74.38 65 GLY A O 1
ATOM 522 N N . ALA A 1 66 ? -4.221 -8.018 -16.481 1.00 76.06 66 ALA A N 1
ATOM 523 C CA . ALA A 1 66 ? -4.097 -7.888 -17.922 1.00 76.06 66 ALA A CA 1
ATOM 524 C C . ALA A 1 66 ? -4.763 -9.094 -18.608 1.00 76.06 66 ALA A C 1
ATOM 526 O O . ALA A 1 66 ? -4.168 -10.161 -18.707 1.00 76.06 66 ALA A O 1
ATOM 527 N N . GLU A 1 67 ? -5.978 -8.905 -19.144 1.00 65.38 67 GLU A N 1
ATOM 528 C CA . GLU A 1 67 ? -6.733 -9.961 -19.855 1.00 65.38 67 GLU A CA 1
ATOM 529 C C . GLU A 1 67 ? -5.963 -10.574 -21.032 1.00 65.38 67 GLU A C 1
ATOM 531 O O . GLU A 1 67 ? -6.126 -11.743 -21.375 1.00 65.38 67 GLU A O 1
ATOM 536 N N . LYS A 1 68 ? -5.152 -9.749 -21.697 1.00 82.56 68 LYS A N 1
ATOM 537 C CA . LYS A 1 68 ? -4.287 -10.135 -22.808 1.00 82.56 68 LYS A CA 1
ATOM 538 C C . LYS A 1 68 ? -2.894 -9.575 -22.560 1.00 82.56 68 LYS A C 1
ATOM 540 O O . LYS A 1 68 ? -2.792 -8.502 -21.954 1.00 82.56 68 LYS A O 1
ATOM 545 N N . PRO A 1 69 ? -1.845 -10.236 -23.081 1.00 89.25 69 PRO A N 1
ATOM 546 C CA . PRO A 1 69 ? -0.497 -9.700 -23.034 1.00 89.25 69 PRO A CA 1
ATOM 547 C C . PRO A 1 69 ? -0.459 -8.247 -23.519 1.00 89.25 69 PRO A C 1
ATOM 549 O O . PRO A 1 69 ? -0.887 -7.932 -24.633 1.00 89.25 69 PRO A O 1
ATOM 552 N N . VAL A 1 70 ? 0.015 -7.342 -22.663 1.00 90.81 70 VAL A N 1
ATOM 553 C CA . VAL A 1 70 ? 0.233 -5.942 -23.028 1.00 90.81 70 VAL A CA 1
ATOM 554 C C . VAL A 1 70 ? 1.633 -5.834 -23.588 1.00 90.81 70 VAL A C 1
ATOM 556 O O . VAL A 1 70 ? 2.597 -5.912 -22.834 1.00 90.81 70 VAL A O 1
ATOM 559 N N . GLU A 1 71 ? 1.737 -5.607 -24.892 1.00 94.88 71 GLU A N 1
ATOM 560 C CA . GLU A 1 71 ? 3.010 -5.355 -25.560 1.00 94.88 71 GLU A CA 1
ATOM 561 C C . GLU A 1 71 ? 3.094 -3.898 -26.020 1.00 94.88 71 GLU A C 1
ATOM 563 O O . GLU A 1 71 ? 2.167 -3.351 -26.634 1.00 94.88 71 GLU A O 1
ATOM 568 N N . ARG A 1 72 ? 4.202 -3.235 -25.688 1.00 93.44 72 ARG A N 1
ATOM 569 C CA . ARG A 1 72 ? 4.501 -1.863 -26.110 1.00 93.44 72 ARG A CA 1
ATOM 570 C C . ARG A 1 72 ? 5.960 -1.752 -26.507 1.00 93.44 72 ARG A C 1
ATOM 572 O O . ARG A 1 72 ? 6.833 -2.272 -25.822 1.00 93.44 72 ARG A O 1
ATOM 579 N N . ALA A 1 73 ? 6.204 -1.018 -27.584 1.00 92.62 73 ALA A N 1
ATOM 580 C CA . ALA A 1 73 ? 7.535 -0.630 -28.013 1.00 92.62 73 ALA A CA 1
ATOM 581 C C . ALA A 1 73 ? 7.597 0.894 -28.134 1.00 92.62 73 ALA A C 1
ATOM 583 O O . ALA A 1 73 ? 6.663 1.514 -28.647 1.00 92.62 73 ALA A O 1
ATOM 584 N N . LEU A 1 74 ? 8.684 1.498 -27.661 1.00 90.62 74 LEU A N 1
ATOM 585 C CA . LEU A 1 74 ? 8.909 2.934 -27.753 1.00 90.62 74 LEU A CA 1
ATOM 586 C C . LEU A 1 74 ? 10.365 3.217 -28.118 1.00 90.62 74 LEU A C 1
ATOM 588 O O . LEU A 1 74 ? 11.264 3.117 -27.292 1.00 90.62 74 LEU A O 1
ATOM 592 N N . LEU A 1 75 ? 10.578 3.648 -29.360 1.00 87.00 75 LEU A N 1
ATOM 593 C CA . LEU A 1 75 ? 11.908 3.981 -29.881 1.00 87.00 75 LEU A CA 1
ATOM 594 C C . LEU A 1 75 ? 12.489 5.271 -29.286 1.00 87.00 75 LEU A C 1
ATOM 596 O O . LEU A 1 75 ? 13.693 5.500 -29.354 1.00 87.00 75 LEU A O 1
ATOM 600 N N . GLN A 1 76 ? 11.640 6.135 -28.729 1.00 85.44 76 GLN A N 1
ATOM 601 C CA . GLN A 1 76 ? 12.050 7.442 -28.228 1.00 85.44 76 GLN A CA 1
ATOM 602 C C . GLN A 1 76 ? 13.025 7.311 -27.054 1.00 85.44 76 GLN A C 1
ATOM 604 O O . GLN A 1 76 ? 12.867 6.460 -26.178 1.00 85.44 76 GLN A O 1
ATOM 609 N N . GLN A 1 77 ? 14.013 8.204 -27.019 1.00 80.19 77 GLN A N 1
ATOM 610 C CA . GLN A 1 77 ? 14.914 8.346 -25.883 1.00 80.19 77 GLN A CA 1
ATOM 611 C C . GLN A 1 77 ? 14.187 9.050 -24.737 1.00 80.19 77 GLN A C 1
ATOM 613 O O . GLN A 1 77 ? 14.091 10.277 -24.699 1.00 80.19 77 GLN A O 1
ATOM 618 N N . THR A 1 78 ? 13.657 8.248 -23.826 1.00 82.19 78 THR A N 1
ATOM 619 C CA . THR A 1 78 ? 12.925 8.675 -22.635 1.00 82.19 78 THR A CA 1
ATOM 620 C C . THR A 1 78 ? 13.309 7.775 -21.464 1.00 82.19 78 THR A C 1
ATOM 622 O O . THR A 1 78 ? 13.683 6.626 -21.676 1.00 82.19 78 THR A O 1
ATOM 625 N N . GLY A 1 79 ? 13.255 8.280 -20.234 1.00 84.00 79 GLY A N 1
ATOM 626 C CA . GLY A 1 79 ? 13.746 7.549 -19.064 1.00 84.00 79 GLY A CA 1
ATOM 627 C C . GLY A 1 79 ? 15.277 7.443 -18.988 1.00 84.00 79 GLY A C 1
ATOM 628 O O . GLY A 1 79 ? 16.011 7.949 -19.843 1.00 84.00 79 GLY A O 1
ATOM 629 N N . ALA A 1 80 ? 15.762 6.821 -17.915 1.00 86.44 80 ALA A N 1
ATOM 630 C CA . ALA A 1 80 ? 17.186 6.773 -17.588 1.00 86.44 80 ALA A CA 1
ATOM 631 C C . ALA A 1 80 ? 17.516 5.678 -16.562 1.00 86.44 80 ALA A C 1
ATOM 633 O O . ALA A 1 80 ? 16.647 5.255 -15.795 1.00 86.44 80 ALA A O 1
ATOM 634 N N . LEU A 1 81 ? 18.793 5.291 -16.499 1.00 84.62 81 LEU A N 1
ATOM 635 C CA . LEU A 1 81 ? 19.389 4.714 -15.300 1.00 84.62 81 LEU A CA 1
ATOM 636 C C . LEU A 1 81 ? 20.083 5.791 -14.463 1.00 84.62 81 LEU A C 1
ATOM 638 O O . LEU A 1 81 ? 20.778 6.678 -14.976 1.00 84.62 81 LEU A O 1
ATOM 642 N N . THR A 1 82 ? 19.946 5.657 -13.151 1.00 82.81 82 THR A N 1
ATOM 643 C CA . THR A 1 82 ? 20.755 6.383 -12.170 1.00 82.81 82 THR A CA 1
ATOM 644 C C . THR A 1 82 ? 21.106 5.477 -10.988 1.00 82.81 82 THR A C 1
ATOM 646 O O . THR A 1 82 ? 20.719 4.309 -10.946 1.00 82.81 82 THR A O 1
ATOM 649 N N . SER A 1 83 ? 21.867 6.007 -10.037 1.00 79.12 83 SER A N 1
ATOM 650 C CA . SER A 1 83 ? 22.184 5.346 -8.774 1.00 79.12 83 SER A CA 1
ATOM 651 C C . SER A 1 83 ? 21.223 5.812 -7.677 1.00 79.12 83 SER A C 1
ATOM 653 O O . SER A 1 83 ? 20.846 6.983 -7.643 1.00 79.12 83 SER A O 1
ATOM 655 N N . SER A 1 84 ? 20.837 4.926 -6.758 1.00 75.44 84 SER A N 1
ATOM 656 C CA . SER A 1 84 ? 19.929 5.235 -5.642 1.00 75.44 84 SER A CA 1
ATOM 657 C C . SER A 1 84 ? 20.481 6.290 -4.684 1.00 75.44 84 SER A C 1
ATOM 659 O O . SER A 1 84 ? 19.715 6.938 -3.980 1.00 75.44 84 SER A O 1
ATOM 661 N N . THR A 1 85 ? 21.799 6.489 -4.681 1.00 74.06 85 THR A N 1
ATOM 662 C CA . THR A 1 85 ? 22.507 7.485 -3.866 1.00 74.06 85 THR A CA 1
ATOM 663 C C . THR A 1 85 ? 22.772 8.789 -4.621 1.00 74.06 85 THR A C 1
ATOM 665 O O . THR A 1 85 ? 23.264 9.753 -4.034 1.00 74.06 85 THR A O 1
ATOM 668 N N . SER A 1 86 ? 22.471 8.842 -5.923 1.00 66.25 86 SER A N 1
ATOM 669 C CA . SER A 1 86 ? 22.613 10.061 -6.717 1.00 66.25 86 SER A CA 1
ATOM 670 C C . SER A 1 86 ? 21.402 10.982 -6.526 1.00 66.25 86 SER A C 1
ATOM 672 O O . SER A 1 86 ? 20.277 10.494 -6.412 1.00 66.25 86 SER A O 1
ATOM 674 N N . PRO A 1 87 ? 21.595 12.316 -6.522 1.00 60.66 87 PRO A N 1
ATOM 675 C CA . PRO A 1 87 ? 20.483 13.264 -6.533 1.00 60.66 87 PRO A CA 1
ATOM 676 C C . PRO A 1 87 ? 19.539 12.985 -7.710 1.00 60.66 87 PRO A C 1
ATOM 678 O O . PRO A 1 87 ? 20.014 12.665 -8.800 1.00 60.66 87 PRO A O 1
ATOM 681 N N . ALA A 1 88 ? 18.227 13.146 -7.509 1.00 54.34 88 ALA A N 1
ATOM 682 C CA . ALA A 1 88 ? 17.194 12.822 -8.503 1.00 54.34 88 ALA A CA 1
ATOM 683 C C . ALA A 1 88 ? 17.403 13.514 -9.867 1.00 54.34 88 ALA A C 1
ATOM 685 O O . ALA A 1 88 ? 17.093 12.937 -10.906 1.00 54.34 88 ALA A O 1
ATOM 686 N N . ASP A 1 89 ? 18.009 14.703 -9.869 1.00 55.09 89 ASP A N 1
ATOM 687 C CA . ASP A 1 89 ? 18.263 15.490 -11.082 1.00 55.09 89 ASP A CA 1
ATOM 688 C C . ASP A 1 89 ? 19.503 15.020 -11.861 1.00 55.09 89 ASP A C 1
ATOM 690 O O . ASP A 1 89 ? 19.734 15.425 -13.002 1.00 55.09 89 ASP A O 1
ATOM 694 N N . ARG A 1 90 ? 20.320 14.140 -11.270 1.00 63.94 90 ARG A N 1
ATOM 695 C CA . ARG A 1 90 ? 21.529 13.601 -11.892 1.00 63.94 90 ARG A CA 1
ATOM 696 C C . ARG A 1 90 ? 21.192 12.290 -12.591 1.00 63.94 90 ARG A C 1
ATOM 698 O O . ARG A 1 90 ? 21.459 11.196 -12.095 1.00 63.94 90 ARG A O 1
ATOM 705 N N . SER A 1 91 ? 20.585 12.410 -13.765 1.00 63.34 91 SER A N 1
ATOM 706 C CA . SER A 1 91 ? 20.460 11.275 -14.677 1.00 63.34 91 SER A CA 1
ATOM 707 C C . SER A 1 91 ? 21.845 10.906 -15.218 1.00 63.34 91 SER A C 1
ATOM 709 O O . SER A 1 91 ? 22.584 11.777 -15.671 1.00 63.34 91 SER A O 1
ATOM 711 N N . VAL A 1 92 ? 22.218 9.626 -15.132 1.00 74.38 92 VAL A N 1
ATOM 712 C CA . VAL A 1 92 ? 23.594 9.180 -15.423 1.00 74.38 92 VAL A CA 1
ATOM 713 C C . VAL A 1 92 ? 23.688 8.514 -16.796 1.00 74.38 92 VAL A C 1
ATOM 715 O O . VAL A 1 92 ? 24.653 8.767 -17.517 1.00 74.38 92 VAL A O 1
ATOM 718 N N . GLN A 1 93 ? 22.666 7.739 -17.175 1.00 80.62 93 GLN A N 1
ATOM 719 C CA . GLN A 1 93 ? 22.601 7.009 -18.442 1.00 80.62 93 GLN A CA 1
ATOM 720 C C . GLN A 1 93 ? 21.197 7.123 -19.063 1.00 80.62 93 GLN A C 1
ATOM 722 O O . GLN A 1 93 ? 20.241 6.608 -18.482 1.00 80.62 93 GLN A O 1
ATOM 727 N N . PRO A 1 94 ? 21.027 7.751 -20.238 1.00 83.75 94 PRO A N 1
ATOM 728 C CA . PRO A 1 94 ? 19.741 7.784 -20.925 1.00 83.75 94 PRO A CA 1
ATOM 729 C C . PRO A 1 94 ? 19.415 6.424 -21.554 1.00 83.75 94 PRO A C 1
ATOM 731 O O . PRO A 1 94 ? 20.317 5.669 -21.915 1.00 83.75 94 PRO A O 1
ATOM 734 N N . LEU A 1 95 ? 18.124 6.143 -21.731 1.00 87.31 95 LEU A N 1
ATOM 735 C CA . LEU A 1 95 ? 17.628 4.892 -22.310 1.00 87.31 95 LEU A CA 1
ATOM 736 C C . LEU A 1 95 ? 16.728 5.152 -23.525 1.00 87.31 95 LEU A C 1
ATOM 738 O O . LEU A 1 95 ? 16.110 6.211 -23.645 1.00 87.31 95 LEU A O 1
ATOM 742 N N . SER A 1 96 ? 16.660 4.188 -24.441 1.00 88.81 96 SER A N 1
ATOM 743 C CA . SER A 1 96 ? 15.790 4.237 -25.627 1.00 88.81 96 SER A CA 1
ATOM 744 C C . SER A 1 96 ? 15.373 2.831 -26.060 1.00 88.81 96 SER A C 1
ATOM 746 O O . SER A 1 96 ? 15.725 1.866 -25.385 1.00 88.81 96 SER A O 1
ATOM 748 N N . ASP A 1 97 ? 14.643 2.714 -27.175 1.00 90.00 97 ASP A N 1
ATOM 749 C CA . ASP A 1 97 ? 14.198 1.425 -27.729 1.00 90.00 97 ASP A CA 1
ATOM 750 C C . ASP A 1 97 ? 13.578 0.520 -26.654 1.00 90.00 97 ASP A C 1
ATOM 752 O O . ASP A 1 97 ? 13.992 -0.616 -26.406 1.00 90.00 97 ASP A O 1
ATOM 756 N N . TRP A 1 98 ? 12.622 1.092 -25.931 1.00 93.44 98 TRP A N 1
ATOM 757 C CA . TRP A 1 98 ? 11.953 0.430 -24.834 1.00 93.44 98 TRP A CA 1
ATOM 758 C C . TRP A 1 98 ? 11.010 -0.644 -25.342 1.00 93.44 98 TRP A C 1
ATOM 760 O O . TRP A 1 98 ? 10.255 -0.417 -26.286 1.00 93.44 98 TRP A O 1
ATOM 770 N N . GLN A 1 99 ? 10.987 -1.775 -24.652 1.00 95.19 99 GLN A N 1
ATOM 771 C CA . GLN A 1 99 ? 10.040 -2.855 -24.875 1.00 95.19 99 GLN A CA 1
ATOM 772 C C . GLN A 1 99 ? 9.413 -3.230 -23.538 1.00 95.19 99 GLN A C 1
ATOM 774 O O . GLN A 1 99 ? 10.115 -3.506 -22.568 1.00 95.19 99 GLN A O 1
ATOM 779 N N . LEU A 1 100 ? 8.089 -3.227 -23.481 1.00 95.88 100 LEU A N 1
ATOM 780 C CA . LEU A 1 100 ? 7.307 -3.668 -22.337 1.00 95.88 100 LEU A CA 1
ATOM 781 C C . LEU A 1 100 ? 6.441 -4.843 -22.772 1.00 95.88 100 LEU A C 1
ATOM 783 O O . LEU A 1 100 ? 5.733 -4.751 -23.773 1.00 95.88 100 LEU A O 1
ATOM 787 N N . ARG A 1 101 ? 6.454 -5.900 -21.966 1.00 96.88 101 ARG A N 1
ATOM 788 C CA . ARG A 1 101 ? 5.520 -7.017 -22.028 1.00 96.88 101 ARG A CA 1
ATOM 789 C C . ARG A 1 101 ? 4.951 -7.262 -20.636 1.00 96.88 101 ARG A C 1
ATOM 791 O O . ARG A 1 101 ? 5.709 -7.423 -19.682 1.00 96.88 101 ARG A O 1
ATOM 798 N N . ILE A 1 102 ? 3.629 -7.271 -20.510 1.00 94.69 102 ILE A N 1
ATOM 799 C CA . ILE A 1 102 ? 2.934 -7.603 -19.262 1.00 94.69 102 ILE A CA 1
ATOM 800 C C . ILE A 1 102 ? 1.986 -8.758 -19.526 1.00 94.69 102 ILE A C 1
ATOM 802 O O . ILE A 1 102 ? 1.185 -8.681 -20.451 1.00 94.69 102 ILE A O 1
ATOM 806 N N . GLU A 1 103 ? 2.058 -9.797 -18.707 1.00 94.25 103 GLU A N 1
ATOM 807 C CA . GLU A 1 103 ? 1.227 -10.993 -18.825 1.00 94.25 103 GLU A CA 1
ATOM 808 C C . GLU A 1 103 ? 0.605 -11.339 -17.481 1.00 94.25 103 GLU A C 1
ATOM 810 O O . GLU A 1 103 ? 1.226 -11.137 -16.437 1.00 94.25 103 GLU A O 1
ATOM 815 N N . GLU A 1 104 ? -0.604 -11.889 -17.512 1.00 86.81 104 GLU A N 1
ATOM 816 C CA . GLU A 1 104 ? -1.271 -12.426 -16.334 1.00 86.81 104 GLU A CA 1
ATOM 817 C C . GLU A 1 104 ? -1.541 -13.919 -16.519 1.00 86.81 104 GLU A C 1
ATOM 819 O O . GLU A 1 104 ? -2.079 -14.346 -17.540 1.00 86.81 104 GLU A O 1
ATOM 824 N N . ALA A 1 105 ? -1.172 -14.715 -15.517 1.00 82.50 105 ALA A N 1
ATOM 825 C CA . ALA A 1 105 ? -1.480 -16.137 -15.463 1.00 82.50 105 ALA A CA 1
ATOM 826 C C . ALA A 1 105 ? -1.857 -16.513 -14.030 1.00 82.50 105 ALA A C 1
ATOM 828 O O . ALA A 1 105 ? -1.099 -16.253 -13.102 1.00 82.50 105 ALA A O 1
ATOM 829 N N . ASN A 1 106 ? -3.032 -17.122 -13.841 1.00 75.81 106 ASN A N 1
ATOM 830 C CA . ASN A 1 106 ? -3.548 -17.508 -12.519 1.00 75.81 106 ASN A CA 1
ATOM 831 C C . ASN A 1 106 ? -3.569 -16.351 -11.492 1.00 75.81 106 ASN A C 1
ATOM 833 O O . ASN A 1 106 ? -3.386 -16.575 -10.299 1.00 75.81 106 ASN A O 1
ATOM 837 N N . GLY A 1 107 ? -3.772 -15.114 -11.960 1.00 69.88 107 GLY A N 1
ATOM 838 C CA . GLY A 1 107 ? -3.778 -13.907 -11.127 1.00 69.88 107 GLY A CA 1
ATOM 839 C C . GLY A 1 107 ? -2.402 -13.311 -10.819 1.00 69.88 107 GLY A C 1
ATOM 840 O O . GLY A 1 107 ? -2.321 -12.207 -10.266 1.00 69.88 107 GLY A O 1
ATOM 841 N N . ASP A 1 108 ? -1.323 -13.990 -11.205 1.00 81.44 108 ASP A N 1
ATOM 842 C CA . ASP A 1 108 ? 0.035 -13.476 -11.090 1.00 81.44 108 ASP A CA 1
ATOM 843 C C . ASP A 1 108 ? 0.357 -12.598 -12.297 1.00 81.44 108 ASP A C 1
ATOM 845 O O . ASP A 1 108 ? 0.220 -13.022 -13.446 1.00 81.44 108 ASP A O 1
ATOM 849 N N . VAL A 1 109 ? 0.812 -11.371 -12.037 1.00 87.19 109 VAL A N 1
ATOM 850 C CA . VAL A 1 109 ? 1.174 -10.407 -13.082 1.00 87.19 109 VAL A CA 1
ATOM 851 C C . VAL A 1 109 ? 2.684 -10.399 -13.243 1.00 87.19 109 VAL A C 1
ATOM 853 O O . VAL A 1 109 ? 3.414 -10.023 -12.324 1.00 87.19 109 VAL A O 1
ATOM 856 N N . THR A 1 110 ? 3.153 -10.796 -14.421 1.00 92.75 110 THR A N 1
ATOM 857 C CA . THR A 1 110 ? 4.566 -10.762 -14.801 1.00 92.75 110 THR A CA 1
ATOM 858 C C . THR A 1 110 ? 4.825 -9.573 -15.712 1.00 92.75 110 THR A C 1
ATOM 860 O O . THR A 1 110 ? 4.172 -9.412 -16.739 1.00 92.75 110 THR A O 1
ATOM 863 N N . VAL A 1 111 ? 5.805 -8.752 -15.346 1.00 92.94 111 VAL A N 1
ATOM 864 C CA . VAL A 1 111 ? 6.263 -7.599 -16.123 1.00 92.94 111 VAL A CA 1
ATOM 865 C C . VAL A 1 111 ? 7.669 -7.888 -16.627 1.00 92.94 111 VAL A C 1
ATOM 867 O O . VAL A 1 111 ? 8.560 -8.215 -15.841 1.00 92.94 111 VAL A O 1
ATOM 870 N N . LEU A 1 112 ? 7.868 -7.745 -17.934 1.00 94.62 112 LEU A N 1
ATOM 871 C CA . LEU A 1 112 ? 9.164 -7.737 -18.595 1.00 94.62 112 LEU A CA 1
ATOM 872 C C . LEU A 1 112 ? 9.349 -6.376 -19.254 1.00 94.62 112 LEU A C 1
ATOM 874 O O . LEU A 1 112 ? 8.541 -5.950 -20.076 1.00 94.62 112 LEU A O 1
ATOM 878 N N . LEU A 1 113 ? 10.418 -5.695 -18.882 1.00 93.81 113 LEU A N 1
ATOM 879 C CA . LEU A 1 113 ? 10.763 -4.373 -19.366 1.00 93.81 113 LEU A CA 1
ATOM 880 C C . LEU A 1 113 ? 12.208 -4.408 -19.848 1.00 93.81 113 LEU A C 1
ATOM 882 O O . LEU A 1 113 ? 13.092 -4.801 -19.089 1.00 93.81 113 LEU A O 1
ATOM 886 N N . SER A 1 114 ? 12.457 -3.988 -21.084 1.00 93.00 114 SER A N 1
ATOM 887 C CA . SER A 1 114 ? 13.809 -3.835 -21.612 1.00 93.00 114 SER A CA 1
ATOM 888 C C . SER A 1 114 ? 14.012 -2.478 -22.268 1.00 93.00 114 SER A C 1
ATOM 890 O O . SER A 1 114 ? 13.063 -1.867 -22.755 1.00 93.00 114 SER A O 1
ATOM 892 N N . ALA A 1 115 ? 15.251 -1.999 -22.275 1.00 92.19 115 ALA A N 1
ATOM 893 C CA . ALA A 1 115 ? 15.638 -0.772 -22.960 1.00 92.19 115 ALA A CA 1
ATOM 894 C C . ALA A 1 115 ? 17.080 -0.869 -23.446 1.00 92.19 115 ALA A C 1
ATOM 896 O O . ALA A 1 115 ? 17.922 -1.476 -22.783 1.00 92.19 115 ALA A O 1
ATOM 897 N N . ALA A 1 116 ? 17.383 -0.243 -24.577 1.00 88.81 116 ALA A N 1
ATOM 898 C CA . ALA A 1 116 ? 18.751 -0.093 -25.038 1.00 88.81 116 ALA A CA 1
ATOM 899 C C . ALA A 1 116 ? 19.524 0.858 -24.115 1.00 88.81 116 ALA A C 1
ATOM 901 O O . ALA A 1 116 ? 19.073 1.973 -23.834 1.00 88.81 116 ALA A O 1
ATOM 902 N N . LEU A 1 117 ? 20.711 0.419 -23.689 1.00 81.12 117 LEU A N 1
ATOM 903 C CA . LEU A 1 117 ? 21.657 1.246 -22.938 1.00 81.12 117 LEU A CA 1
ATOM 904 C C . LEU A 1 117 ? 22.267 2.327 -23.829 1.00 81.12 117 LEU A C 1
ATOM 906 O O . LEU A 1 117 ? 22.546 3.423 -23.370 1.00 81.12 117 LEU A O 1
ATOM 910 N N . HIS A 1 118 ? 22.456 2.049 -25.116 1.00 73.50 118 HIS A N 1
ATOM 911 C CA . HIS A 1 118 ? 23.034 3.005 -26.056 1.00 73.50 118 HIS A CA 1
ATOM 912 C C . HIS A 1 118 ? 21.897 3.795 -26.704 1.00 73.50 118 HIS A C 1
ATOM 914 O O . HIS A 1 118 ? 21.346 3.372 -27.718 1.00 73.50 118 HIS A O 1
ATOM 920 N N . ALA A 1 119 ? 21.495 4.905 -26.079 1.00 69.88 119 ALA A N 1
ATOM 921 C CA . ALA A 1 119 ? 20.453 5.786 -26.611 1.00 69.88 119 ALA A CA 1
ATOM 922 C C . ALA A 1 119 ? 20.920 6.552 -27.875 1.00 69.88 119 ALA A C 1
ATOM 924 O O . ALA A 1 119 ? 21.809 6.099 -28.592 1.00 69.88 119 ALA A O 1
ATOM 925 N N . VAL A 1 120 ? 20.425 7.759 -28.157 1.00 68.94 120 VAL A N 1
ATOM 926 C CA . VAL A 1 120 ? 21.112 8.683 -29.082 1.00 68.94 120 VAL A CA 1
ATOM 927 C C . VAL A 1 120 ? 22.107 9.534 -28.276 1.00 68.94 120 VAL A C 1
ATOM 929 O O . VAL A 1 120 ? 21.731 10.092 -27.238 1.00 68.94 120 VAL A O 1
ATOM 932 N N . PRO A 1 121 ? 23.387 9.639 -28.689 1.00 63.47 121 PRO A N 1
ATOM 933 C CA . PRO A 1 121 ? 24.380 10.392 -27.936 1.00 63.47 121 PRO A CA 1
ATOM 934 C C . PRO A 1 121 ? 23.993 11.870 -27.907 1.00 63.47 121 PRO A C 1
ATOM 936 O O . PRO A 1 121 ? 23.918 12.545 -28.935 1.00 63.47 121 PRO A O 1
ATOM 939 N N . ARG A 1 122 ? 23.746 12.384 -26.704 1.00 60.81 122 ARG A N 1
ATOM 940 C CA . ARG A 1 122 ? 23.542 13.809 -26.452 1.00 60.81 122 ARG A CA 1
ATOM 941 C C . ARG A 1 122 ? 24.830 14.396 -25.874 1.00 60.81 122 ARG A C 1
ATOM 943 O O . ARG A 1 122 ? 25.447 13.788 -25.001 1.00 60.81 122 ARG A O 1
ATOM 950 N N . ARG A 1 123 ? 25.266 15.554 -26.386 1.00 61.41 123 ARG A N 1
ATOM 951 C CA . ARG A 1 123 ? 26.588 16.142 -26.075 1.00 61.41 123 ARG A CA 1
ATOM 952 C C . ARG A 1 123 ? 26.806 16.389 -24.578 1.00 61.41 123 ARG A C 1
ATOM 954 O O . ARG A 1 123 ? 27.920 16.231 -24.101 1.00 61.41 123 ARG A O 1
ATOM 961 N N . ASP A 1 124 ? 25.747 16.728 -23.857 1.00 60.03 124 ASP A N 1
ATOM 962 C CA . ASP A 1 124 ? 25.698 16.946 -22.409 1.00 60.03 124 ASP A CA 1
ATOM 963 C C . ASP A 1 124 ? 25.913 15.666 -21.576 1.00 60.03 124 ASP A C 1
ATOM 965 O O . ASP A 1 124 ? 26.283 15.758 -20.410 1.00 60.03 124 ASP A O 1
ATOM 969 N N . TRP A 1 125 ? 25.766 14.475 -22.168 1.00 60.44 125 TRP A N 1
ATOM 970 C CA . TRP A 1 125 ? 25.861 13.188 -21.459 1.00 60.44 125 TRP A CA 1
ATOM 971 C C . TRP A 1 125 ? 27.193 12.479 -21.663 1.00 60.44 125 TRP A C 1
ATOM 973 O O . TRP A 1 125 ? 27.576 11.643 -20.850 1.00 60.44 125 TRP A O 1
ATOM 983 N N . LEU A 1 126 ? 27.929 12.828 -22.720 1.00 59.22 126 LEU A N 1
ATOM 984 C CA . LEU A 1 126 ? 29.243 12.251 -23.022 1.00 59.22 126 LEU A CA 1
ATOM 985 C C . LEU A 1 126 ? 30.284 12.522 -21.920 1.00 59.22 126 LEU A C 1
ATOM 987 O O . LEU A 1 126 ? 31.275 11.812 -21.841 1.00 59.22 126 LEU A O 1
ATOM 991 N N . ALA A 1 127 ? 30.045 13.511 -21.053 1.00 58.31 127 ALA A N 1
ATOM 992 C CA . ALA A 1 127 ? 30.898 13.831 -19.907 1.00 58.31 127 ALA A CA 1
ATOM 993 C C . ALA A 1 127 ? 30.555 13.041 -18.621 1.00 58.31 127 ALA A C 1
ATOM 995 O O . ALA A 1 127 ? 31.182 13.254 -17.585 1.00 58.31 127 ALA A O 1
ATOM 996 N N . SER A 1 128 ? 29.540 12.168 -18.643 1.00 60.12 128 SER A N 1
ATOM 997 C CA . SER A 1 128 ? 29.147 11.361 -17.480 1.00 60.12 128 SER A CA 1
ATOM 998 C C . SER A 1 128 ? 30.096 10.174 -17.291 1.00 60.12 128 SER A C 1
ATOM 1000 O O . SER A 1 128 ? 30.218 9.333 -18.172 1.00 60.12 128 SER A O 1
ATOM 1002 N N . GLU A 1 129 ? 30.720 10.057 -16.116 1.00 59.44 129 GLU A N 1
ATOM 1003 C CA . GLU A 1 129 ? 31.614 8.933 -15.769 1.00 59.44 129 GLU A CA 1
ATOM 1004 C C . GLU A 1 129 ? 30.889 7.572 -15.610 1.00 59.44 129 GLU A C 1
ATOM 1006 O O . GLU A 1 129 ? 31.551 6.556 -15.445 1.00 59.44 129 GLU A O 1
ATOM 1011 N N . GLY A 1 130 ? 29.547 7.533 -15.628 1.00 59.56 130 GLY A N 1
ATOM 1012 C CA . GLY A 1 130 ? 28.740 6.303 -15.506 1.00 59.56 130 GLY A CA 1
ATOM 1013 C C . GLY A 1 130 ? 28.004 5.938 -16.796 1.00 59.56 130 GLY A C 1
ATOM 1014 O O . GLY A 1 130 ? 26.827 5.592 -16.764 1.00 59.56 130 GLY A O 1
ATOM 1015 N N . ASN A 1 131 ? 28.650 6.133 -17.941 1.00 64.94 131 ASN A N 1
ATOM 1016 C CA . ASN A 1 131 ? 28.022 6.021 -19.251 1.00 64.94 131 ASN A CA 1
ATOM 1017 C C . ASN A 1 131 ? 28.468 4.739 -19.965 1.00 64.94 131 ASN A C 1
ATOM 1019 O O . ASN A 1 131 ? 29.643 4.383 -19.940 1.00 64.94 131 ASN A O 1
ATOM 1023 N N . PHE A 1 132 ? 27.539 4.046 -20.614 1.00 64.44 132 PHE A N 1
ATOM 1024 C CA . PHE A 1 132 ? 27.765 2.720 -21.192 1.00 64.44 132 PHE A CA 1
ATOM 1025 C C . PHE A 1 132 ? 28.169 2.744 -22.674 1.00 64.44 132 PHE A C 1
ATOM 1027 O O . PHE A 1 132 ? 28.372 1.685 -23.249 1.00 64.44 132 PHE A O 1
ATOM 1034 N N . TRP A 1 133 ? 28.338 3.912 -23.309 1.00 64.88 133 TRP A N 1
ATOM 1035 C CA . TRP A 1 133 ? 28.654 3.999 -24.751 1.00 64.88 133 TRP A CA 1
ATOM 1036 C C . TRP A 1 133 ? 29.939 3.303 -25.180 1.00 64.88 133 TRP A C 1
ATOM 1038 O O . TRP A 1 133 ? 30.047 2.894 -26.333 1.00 64.88 133 TRP A O 1
ATOM 1048 N N . GLU A 1 134 ? 30.917 3.218 -24.281 1.00 61.31 134 GLU A N 1
ATOM 1049 C CA . GLU A 1 134 ? 32.195 2.551 -24.545 1.00 61.31 134 GLU A CA 1
ATOM 1050 C C . GLU A 1 134 ? 32.110 1.028 -24.342 1.00 61.31 134 GLU A C 1
ATOM 1052 O O . GLU A 1 134 ? 33.072 0.311 -24.616 1.00 61.31 134 GLU A O 1
ATOM 1057 N N . GLN A 1 135 ? 30.966 0.518 -23.872 1.00 59.75 135 GLN A N 1
ATOM 1058 C CA . GLN A 1 135 ? 30.717 -0.907 -23.686 1.00 59.75 135 GLN A CA 1
ATOM 1059 C C . GLN A 1 135 ? 30.073 -1.552 -24.929 1.00 59.75 135 GLN A C 1
ATOM 1061 O O . GLN A 1 135 ? 29.777 -0.910 -25.935 1.00 59.75 135 GLN A O 1
ATOM 1066 N N . GLN A 1 136 ? 29.937 -2.878 -24.884 1.00 61.19 136 GLN A N 1
ATOM 1067 C CA . GLN A 1 136 ? 29.556 -3.763 -25.986 1.00 61.19 136 GLN A CA 1
ATOM 1068 C C . GLN A 1 136 ? 28.337 -3.268 -26.791 1.00 61.19 136 GLN A C 1
ATOM 1070 O O . GLN A 1 136 ? 27.279 -2.970 -26.238 1.00 61.19 136 GLN A O 1
ATOM 1075 N N . ALA A 1 137 ? 28.462 -3.218 -28.122 1.00 62.78 137 ALA A N 1
ATOM 1076 C CA . ALA A 1 137 ? 27.378 -2.794 -29.008 1.00 62.78 137 ALA A CA 1
ATOM 1077 C C . ALA A 1 137 ? 26.112 -3.649 -28.809 1.00 62.78 137 ALA A C 1
ATOM 1079 O O . ALA A 1 137 ? 26.175 -4.877 -28.828 1.00 62.78 137 ALA A O 1
ATOM 1080 N N . GLY A 1 138 ? 24.960 -2.988 -28.651 1.00 65.06 138 GLY A N 1
ATOM 1081 C CA . GLY A 1 138 ? 23.666 -3.656 -28.481 1.00 65.06 138 GLY A CA 1
ATOM 1082 C C . GLY A 1 138 ? 23.318 -4.041 -27.041 1.00 65.06 138 GLY A C 1
ATOM 1083 O O . GLY A 1 138 ? 22.361 -4.787 -26.843 1.00 65.06 138 GLY A O 1
ATOM 1084 N N . ALA A 1 139 ? 24.048 -3.540 -26.040 1.00 78.00 139 ALA A N 1
ATOM 1085 C CA . ALA A 1 139 ? 23.723 -3.781 -24.639 1.00 78.00 139 ALA A CA 1
ATOM 1086 C C . ALA A 1 139 ? 22.323 -3.239 -24.273 1.00 78.00 139 ALA A C 1
ATOM 1088 O O . ALA A 1 139 ? 21.933 -2.124 -24.646 1.00 78.00 139 ALA A O 1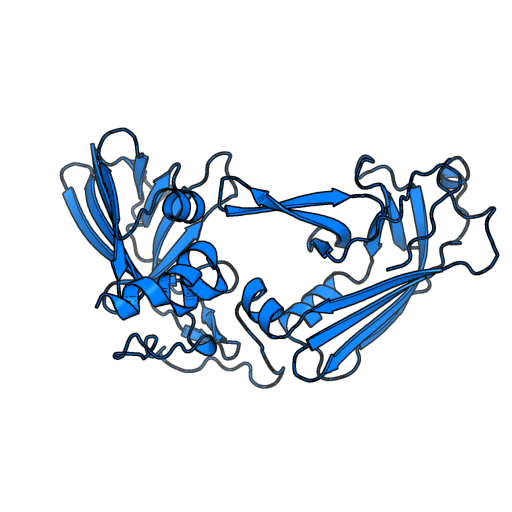
ATOM 1089 N N . ARG A 1 140 ? 21.563 -4.037 -23.516 1.00 84.88 140 ARG A N 1
ATOM 1090 C CA . ARG A 1 140 ? 20.218 -3.702 -23.032 1.00 84.88 140 ARG A CA 1
ATOM 1091 C C . ARG A 1 140 ? 20.139 -3.882 -21.524 1.00 84.88 140 ARG A C 1
ATOM 1093 O O . ARG A 1 140 ? 20.778 -4.762 -20.959 1.00 84.88 140 ARG A O 1
ATOM 1100 N N . VAL A 1 141 ? 19.319 -3.059 -20.887 1.00 86.50 141 VAL A N 1
ATOM 1101 C CA . VAL A 1 141 ? 18.825 -3.306 -19.532 1.00 86.50 141 VAL A CA 1
ATOM 1102 C C . VAL A 1 141 ? 17.586 -4.156 -19.631 1.00 86.50 141 VAL A C 1
ATOM 1104 O O . VAL A 1 141 ? 16.696 -3.835 -20.415 1.00 86.50 141 VAL A O 1
ATOM 1107 N N . GLU A 1 142 ? 17.501 -5.172 -18.780 1.00 88.75 142 GLU A N 1
ATOM 1108 C CA . GLU A 1 142 ? 16.302 -5.978 -18.621 1.00 88.75 142 GLU A CA 1
ATOM 1109 C C . GLU A 1 142 ? 15.857 -6.004 -17.162 1.00 88.75 142 GLU A C 1
ATOM 1111 O O . GLU A 1 142 ? 16.636 -6.164 -16.222 1.00 88.75 142 GLU A O 1
ATOM 1116 N N . THR A 1 143 ? 14.560 -5.821 -16.963 1.00 87.50 143 THR A N 1
ATOM 1117 C CA . THR A 1 143 ? 13.896 -5.898 -15.671 1.00 87.50 143 THR A CA 1
ATOM 1118 C C . THR A 1 143 ? 12.713 -6.833 -15.807 1.00 87.50 143 THR A C 1
ATOM 1120 O O . THR A 1 143 ? 11.785 -6.576 -16.570 1.00 87.50 143 THR A O 1
ATOM 1123 N N . ARG A 1 144 ? 12.754 -7.927 -15.048 1.00 90.12 144 ARG A N 1
ATOM 1124 C CA . ARG A 1 144 ? 11.677 -8.906 -14.959 1.00 90.12 144 ARG A CA 1
ATOM 1125 C C . ARG A 1 144 ? 11.275 -9.077 -13.508 1.00 90.12 144 ARG A C 1
ATOM 1127 O O . ARG A 1 144 ? 12.133 -9.325 -12.664 1.00 90.12 144 ARG A O 1
ATOM 1134 N N . PHE A 1 145 ? 9.984 -8.972 -13.238 1.00 87.62 145 PHE A N 1
ATOM 1135 C CA . PHE A 1 145 ? 9.422 -9.273 -11.929 1.00 87.62 145 PHE A CA 1
ATOM 1136 C C . PHE A 1 145 ? 8.008 -9.824 -12.063 1.00 87.62 145 PHE A C 1
ATOM 1138 O O . PHE A 1 145 ? 7.307 -9.548 -13.038 1.00 87.62 145 PHE A O 1
ATOM 1145 N N . THR A 1 146 ? 7.596 -10.584 -11.055 1.00 88.06 146 THR A N 1
ATOM 1146 C CA . THR A 1 146 ? 6.246 -11.129 -10.946 1.00 88.06 146 THR A CA 1
ATOM 1147 C C . THR A 1 146 ? 5.671 -10.718 -9.603 1.00 88.06 146 THR A C 1
ATOM 1149 O O . THR A 1 146 ? 6.344 -10.807 -8.577 1.00 88.06 146 THR A O 1
ATOM 1152 N N . ILE A 1 147 ? 4.430 -10.250 -9.613 1.00 81.62 147 ILE A N 1
ATOM 1153 C CA . ILE A 1 147 ? 3.665 -9.962 -8.407 1.00 81.62 147 ILE A CA 1
ATOM 1154 C C . ILE A 1 147 ? 2.538 -10.989 -8.316 1.00 81.62 147 ILE A C 1
ATOM 1156 O O . ILE A 1 147 ? 1.748 -11.136 -9.250 1.00 81.62 147 ILE A O 1
ATOM 1160 N N . SER A 1 148 ? 2.491 -11.699 -7.187 1.00 75.62 148 SER A N 1
ATOM 1161 C CA . SER A 1 148 ? 1.491 -12.742 -6.969 1.00 75.62 148 SER A CA 1
ATOM 1162 C C . SER A 1 148 ? 0.094 -12.164 -6.757 1.00 75.62 148 SER A C 1
ATOM 1164 O O . SER A 1 148 ? -0.036 -11.045 -6.248 1.00 75.62 148 SER A O 1
ATOM 1166 N N . ALA A 1 149 ? -0.951 -12.942 -7.034 1.00 67.88 149 ALA A N 1
ATOM 1167 C CA . ALA A 1 149 ? -2.330 -12.565 -6.713 1.00 67.88 149 ALA A CA 1
ATOM 1168 C C . ALA A 1 149 ? -2.499 -12.137 -5.237 1.00 67.88 149 ALA A C 1
ATOM 1170 O O . ALA A 1 149 ? -3.126 -11.117 -4.950 1.00 67.88 149 ALA A O 1
ATOM 1171 N N . ALA A 1 150 ? -1.874 -12.853 -4.293 1.00 61.28 150 ALA A N 1
ATOM 1172 C CA . ALA A 1 150 ? -1.923 -12.521 -2.866 1.00 61.28 150 ALA A CA 1
ATOM 1173 C C . ALA A 1 150 ? -1.248 -11.175 -2.555 1.00 61.28 150 ALA A C 1
ATOM 1175 O O . ALA A 1 150 ? -1.793 -10.358 -1.815 1.00 61.28 150 ALA A O 1
ATOM 1176 N N . THR A 1 151 ? -0.088 -10.906 -3.163 1.00 68.69 151 THR A N 1
ATOM 1177 C CA . THR A 1 151 ? 0.591 -9.607 -3.051 1.00 68.69 151 THR A CA 1
ATOM 1178 C C . THR A 1 151 ? -0.253 -8.493 -3.665 1.00 68.69 151 THR A C 1
ATOM 1180 O O . THR A 1 151 ? -0.311 -7.401 -3.106 1.00 68.69 151 THR A O 1
ATOM 1183 N N . ARG A 1 152 ? -0.969 -8.759 -4.766 1.00 71.19 152 ARG A N 1
ATOM 1184 C CA . ARG A 1 152 ? -1.893 -7.784 -5.364 1.00 71.19 152 ARG A CA 1
ATOM 1185 C C . ARG A 1 152 ? -3.038 -7.455 -4.426 1.00 71.19 152 ARG A C 1
ATOM 1187 O O . ARG A 1 152 ? -3.301 -6.280 -4.215 1.00 71.19 152 ARG A O 1
ATOM 1194 N N . VAL A 1 153 ? -3.658 -8.451 -3.798 1.00 61.25 153 VAL A N 1
ATOM 1195 C CA . VAL A 1 153 ? -4.698 -8.213 -2.787 1.00 61.25 153 VAL A CA 1
ATOM 1196 C C . VAL A 1 153 ? -4.129 -7.458 -1.583 1.00 61.25 153 VAL A C 1
ATOM 1198 O O . VAL A 1 153 ? -4.754 -6.526 -1.090 1.00 61.25 153 VAL A O 1
ATOM 1201 N N . ALA A 1 154 ? -2.925 -7.787 -1.122 1.00 58.75 154 ALA A N 1
ATOM 1202 C CA . ALA A 1 154 ? -2.314 -7.095 0.011 1.00 58.75 154 ALA A CA 1
ATOM 1203 C C . ALA A 1 154 ? -1.956 -5.631 -0.306 1.00 58.75 154 ALA A C 1
ATOM 1205 O O . ALA A 1 154 ? -2.167 -4.752 0.525 1.00 58.75 154 ALA A O 1
ATOM 1206 N N . CYS A 1 155 ? -1.438 -5.339 -1.504 1.00 64.75 155 CYS A N 1
ATOM 1207 C CA . CYS A 1 155 ? -1.061 -3.983 -1.916 1.00 64.75 155 CYS A CA 1
ATOM 1208 C C . CYS A 1 155 ? -2.277 -3.161 -2.364 1.00 64.75 155 CYS A C 1
ATOM 1210 O O . CYS A 1 155 ? -2.455 -2.015 -1.948 1.00 64.75 155 CYS A O 1
ATOM 1212 N N . PHE A 1 156 ? -3.133 -3.769 -3.177 1.00 61.16 156 PHE A N 1
ATOM 1213 C CA . PHE A 1 156 ? -4.238 -3.150 -3.902 1.00 61.16 156 PHE A CA 1
ATOM 1214 C C . PHE A 1 156 ? -5.607 -3.653 -3.462 1.00 61.16 156 PHE A C 1
ATOM 1216 O O . PHE A 1 156 ? -6.543 -3.506 -4.228 1.00 61.16 156 PHE A O 1
ATOM 1223 N N . GLY A 1 157 ? -5.749 -4.284 -2.299 1.00 50.66 157 GLY A N 1
ATOM 1224 C CA . GLY A 1 157 ? -7.035 -4.679 -1.710 1.00 50.66 157 GLY A CA 1
ATOM 1225 C C . GLY A 1 157 ? -7.920 -5.640 -2.517 1.00 50.66 157 GLY A C 1
ATOM 1226 O O . GLY A 1 157 ? -9.000 -5.959 -2.034 1.00 50.66 157 GLY A O 1
ATOM 1227 N N . ALA A 1 158 ? -7.515 -6.091 -3.712 1.00 50.16 158 ALA A N 1
ATOM 1228 C CA . ALA A 1 158 ? -8.348 -6.900 -4.596 1.00 50.16 158 ALA A CA 1
ATOM 1229 C C . ALA A 1 158 ? -7.567 -7.664 -5.678 1.00 50.16 158 ALA A C 1
ATOM 1231 O O . ALA A 1 158 ? -6.523 -7.218 -6.153 1.00 50.16 158 ALA A O 1
ATOM 1232 N N . HIS A 1 159 ? -8.145 -8.787 -6.113 1.00 48.12 159 HIS A N 1
ATOM 1233 C CA . HIS A 1 159 ? -7.865 -9.451 -7.384 1.00 48.12 159 HIS A CA 1
ATOM 1234 C C . HIS A 1 159 ? -9.125 -9.292 -8.237 1.00 48.12 159 HIS A C 1
ATOM 1236 O O . HIS A 1 159 ? -10.153 -9.894 -7.931 1.00 48.12 159 HIS A O 1
ATOM 1242 N N . ILE A 1 160 ? -9.069 -8.433 -9.252 1.00 48.50 160 ILE A N 1
ATOM 1243 C CA . ILE A 1 160 ? -10.234 -8.051 -10.054 1.00 48.50 160 ILE A CA 1
ATOM 1244 C C . ILE A 1 160 ? -10.024 -8.642 -11.445 1.00 48.50 160 ILE A C 1
ATOM 1246 O O . ILE A 1 160 ? -9.212 -8.098 -12.192 1.00 48.50 160 ILE A O 1
ATOM 1250 N N . PRO A 1 161 ? -10.699 -9.742 -11.813 1.00 48.75 161 PRO A N 1
ATOM 1251 C CA . PRO A 1 161 ? -10.879 -10.062 -13.218 1.00 48.75 161 PRO A CA 1
ATOM 1252 C C . PRO A 1 161 ? -11.609 -8.887 -13.867 1.00 48.75 161 PRO A C 1
ATOM 1254 O O . PRO A 1 161 ? -12.533 -8.318 -13.295 1.00 48.75 161 PRO A O 1
ATOM 1257 N N . HIS A 1 162 ? -11.157 -8.496 -15.043 1.00 40.88 162 HIS A N 1
ATOM 1258 C CA . HIS A 1 162 ? -11.434 -7.213 -15.682 1.00 40.88 162 HIS A CA 1
ATOM 1259 C C . HIS A 1 162 ? -12.903 -7.049 -16.171 1.00 40.88 162 HIS A C 1
ATOM 1261 O O . HIS A 1 162 ? -13.291 -5.990 -16.668 1.00 40.88 162 HIS A O 1
ATOM 1267 N N . GLU A 1 163 ? -13.763 -8.044 -15.932 1.00 41.03 163 GLU A N 1
ATOM 1268 C CA . GLU A 1 163 ? -15.186 -8.028 -16.263 1.00 41.03 163 GLU A CA 1
ATOM 1269 C C . GLU A 1 163 ? -16.054 -7.702 -15.032 1.00 41.03 163 GLU A C 1
ATOM 1271 O O . GLU A 1 163 ? -15.953 -8.334 -13.985 1.00 41.03 163 GLU A O 1
ATOM 1276 N N . HIS A 1 164 ? -16.946 -6.722 -15.219 1.00 40.84 164 HIS A N 1
ATOM 1277 C CA . HIS A 1 164 ? -17.962 -6.185 -14.299 1.00 40.84 164 HIS A CA 1
ATOM 1278 C C . HIS A 1 164 ? -17.527 -4.980 -13.458 1.00 40.84 164 HIS A C 1
ATOM 1280 O O . HIS A 1 164 ? -16.973 -5.083 -12.371 1.00 40.84 164 HIS A O 1
ATOM 1286 N N . ALA A 1 165 ? -17.875 -3.791 -13.953 1.00 41.22 165 ALA A N 1
ATOM 1287 C CA . ALA A 1 165 ? -17.902 -2.543 -13.202 1.00 41.22 165 ALA A CA 1
ATOM 1288 C C . ALA A 1 165 ? -19.362 -2.097 -13.012 1.00 41.22 165 ALA A C 1
ATOM 1290 O O . ALA A 1 165 ? -19.789 -1.100 -13.583 1.00 41.22 165 ALA A O 1
ATOM 1291 N N . GLU A 1 166 ? -20.135 -2.834 -12.218 1.00 44.22 166 GLU A N 1
ATOM 1292 C CA . GLU A 1 166 ? -21.380 -2.326 -11.633 1.00 44.22 166 GLU A CA 1
ATOM 1293 C C . GLU A 1 166 ? -21.312 -2.520 -10.122 1.00 44.22 166 GLU A C 1
ATOM 1295 O O . GLU A 1 166 ? -20.923 -3.575 -9.649 1.00 44.22 166 GLU A O 1
ATOM 1300 N N . ALA A 1 167 ? -21.621 -1.491 -9.335 1.00 44.56 167 ALA A N 1
ATOM 1301 C CA . ALA A 1 167 ? -21.599 -1.614 -7.881 1.00 44.56 167 ALA A CA 1
ATOM 1302 C C . ALA A 1 167 ? -22.617 -2.674 -7.431 1.00 44.56 167 ALA A C 1
ATOM 1304 O O . ALA A 1 167 ? -23.810 -2.521 -7.701 1.00 44.56 167 ALA A O 1
ATOM 1305 N N . GLU A 1 168 ? -22.175 -3.711 -6.716 1.00 49.09 168 GLU A N 1
ATOM 1306 C CA . GLU A 1 168 ? -23.119 -4.579 -6.021 1.00 49.09 168 GLU A CA 1
ATOM 1307 C C . GLU A 1 168 ? -23.852 -3.763 -4.943 1.00 49.09 168 GLU A C 1
ATOM 1309 O O . GLU A 1 168 ? -23.309 -2.832 -4.331 1.00 49.09 168 GLU A O 1
ATOM 1314 N N . GLY A 1 169 ? -25.138 -4.073 -4.766 1.00 47.91 169 GLY A N 1
ATOM 1315 C CA . GLY A 1 169 ? -26.001 -3.449 -3.767 1.00 47.91 169 GLY A CA 1
ATOM 1316 C C . GLY A 1 169 ? -25.493 -3.624 -2.330 1.00 47.91 169 GLY A C 1
ATOM 1317 O O . GLY A 1 169 ? -24.496 -4.292 -2.079 1.00 47.91 169 GLY A O 1
ATOM 1318 N N . ALA A 1 170 ? -26.198 -2.967 -1.399 1.00 44.16 170 ALA A N 1
ATOM 1319 C CA . ALA A 1 170 ? -25.887 -2.817 0.028 1.00 44.16 170 ALA A CA 1
ATOM 1320 C C . ALA A 1 170 ? -24.962 -3.900 0.614 1.00 44.16 170 ALA A C 1
ATOM 1322 O O . ALA A 1 170 ? -25.293 -5.083 0.639 1.00 44.16 170 ALA A O 1
ATOM 1323 N N . THR A 1 171 ? -23.814 -3.463 1.128 1.00 50.88 171 THR A N 1
ATOM 1324 C CA . THR A 1 171 ? -22.800 -4.323 1.728 1.00 50.88 171 THR A CA 1
ATOM 1325 C C . THR A 1 171 ? -23.355 -5.108 2.905 1.00 50.88 171 THR A C 1
ATOM 1327 O O . THR A 1 171 ? -23.576 -4.554 3.982 1.00 50.88 171 THR A O 1
ATOM 1330 N N . SER A 1 172 ? -23.498 -6.419 2.730 1.00 48.28 172 SER A N 1
ATOM 1331 C CA . SER A 1 172 ? -23.510 -7.355 3.850 1.00 48.28 172 SER A CA 1
ATOM 1332 C C . SER A 1 172 ? -22.197 -7.181 4.618 1.00 48.28 172 SER A C 1
ATOM 1334 O O . SER A 1 172 ? -21.115 -7.217 4.022 1.00 48.28 172 SER A O 1
ATOM 1336 N N . GLN A 1 173 ? -22.285 -6.946 5.929 1.00 54.66 173 GLN A N 1
ATOM 1337 C CA . GLN A 1 173 ? -21.128 -6.949 6.829 1.00 54.66 173 GLN A CA 1
ATOM 1338 C C . GLN A 1 173 ? -20.323 -8.254 6.650 1.00 54.66 173 GLN A C 1
ATOM 1340 O O . GLN A 1 173 ? -20.920 -9.272 6.272 1.00 54.66 173 GLN A O 1
ATOM 1345 N N . PRO A 1 174 ? -18.994 -8.252 6.886 1.00 51.06 174 PRO A N 1
ATOM 1346 C CA . PRO A 1 174 ? -18.188 -9.463 6.801 1.00 51.06 174 PRO A CA 1
ATOM 1347 C C . PRO A 1 174 ? -18.842 -10.530 7.667 1.00 51.06 174 PRO A C 1
ATOM 1349 O O . PRO A 1 174 ? -19.134 -10.327 8.846 1.00 51.06 174 PRO A O 1
ATOM 1352 N N . THR A 1 175 ? -19.198 -11.626 7.014 1.00 43.16 175 THR A N 1
ATOM 1353 C CA . THR A 1 175 ? -20.024 -12.664 7.604 1.00 43.16 175 THR A CA 1
ATOM 1354 C C . THR A 1 175 ? -19.075 -13.727 8.113 1.00 43.16 175 THR A C 1
ATOM 1356 O O . THR A 1 175 ? -18.696 -14.629 7.375 1.00 43.16 175 THR A O 1
ATOM 1359 N N . SER A 1 176 ? -18.697 -13.640 9.384 1.00 44.19 176 SER A N 1
ATOM 1360 C CA . SER A 1 176 ? -18.432 -14.866 10.127 1.00 44.19 176 SER A CA 1
ATOM 1361 C C . SER A 1 176 ? -18.831 -14.697 11.592 1.00 44.19 176 SER A C 1
ATOM 1363 O O . SER A 1 176 ? -18.087 -14.09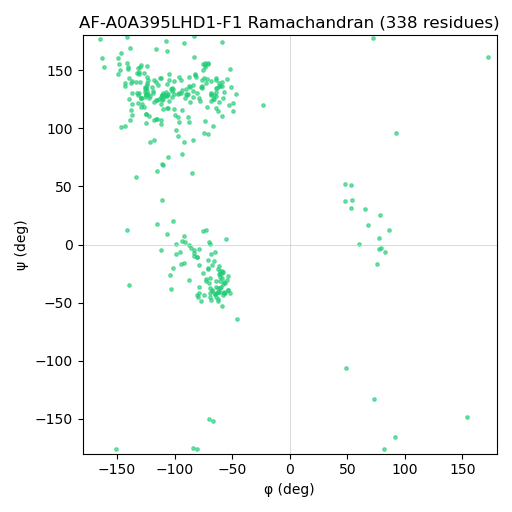8 12.364 1.00 44.19 176 SER A O 1
ATOM 1365 N N . PRO A 1 177 ? -20.003 -15.223 11.995 1.00 44.44 177 PRO A N 1
ATOM 1366 C CA . PRO A 1 177 ? -20.338 -15.413 13.407 1.00 44.44 177 PRO A CA 1
ATOM 1367 C C . PRO A 1 177 ? -19.354 -16.377 14.091 1.00 44.44 177 PRO A C 1
ATOM 1369 O O . PRO A 1 177 ? -19.133 -16.292 15.293 1.00 44.44 177 PRO A O 1
ATOM 1372 N N . ASP A 1 178 ? -18.727 -17.260 13.306 1.00 49.16 178 ASP A N 1
ATOM 1373 C CA . ASP A 1 178 ? -17.705 -18.187 13.768 1.00 49.16 178 ASP A CA 1
ATOM 1374 C C . ASP A 1 178 ? -16.327 -17.615 13.432 1.00 49.16 178 ASP A C 1
ATOM 1376 O O . ASP A 1 178 ? -15.828 -17.781 12.314 1.00 49.16 178 ASP A O 1
ATOM 1380 N N . GLY A 1 179 ? -15.667 -16.978 14.402 1.00 53.44 179 GLY A N 1
ATOM 1381 C CA . GLY A 1 179 ? -14.327 -16.377 14.274 1.00 53.44 179 GLY A CA 1
ATOM 1382 C C . GLY A 1 179 ? -13.206 -17.320 13.793 1.00 53.44 179 GLY A C 1
ATOM 1383 O O . GLY A 1 179 ? -12.050 -16.916 13.713 1.00 53.44 179 GLY A O 1
ATOM 1384 N N . ARG A 1 180 ? -13.515 -18.574 13.431 1.00 54.59 180 ARG A N 1
ATOM 1385 C CA . ARG A 1 180 ? -12.589 -19.609 12.951 1.00 54.59 180 ARG A CA 1
ATOM 1386 C C . ARG A 1 180 ? -12.335 -19.594 11.441 1.00 54.59 180 ARG A C 1
ATOM 1388 O O . ARG A 1 180 ? -11.219 -19.933 11.048 1.00 54.59 180 ARG A O 1
ATOM 1395 N N . ARG A 1 181 ? -13.281 -19.178 10.590 1.00 57.31 181 ARG A N 1
ATOM 1396 C CA . ARG A 1 181 ? -13.095 -19.169 9.121 1.00 57.31 181 ARG A CA 1
ATOM 1397 C C . ARG A 1 181 ? -12.891 -17.746 8.602 1.00 57.31 181 ARG A C 1
ATOM 1399 O O . ARG A 1 181 ? -13.786 -16.927 8.727 1.00 57.31 181 ARG A O 1
ATOM 1406 N N . LEU A 1 182 ? -11.722 -17.483 8.018 1.00 64.06 182 LEU A N 1
ATOM 1407 C CA . LEU A 1 182 ? -11.389 -16.194 7.406 1.00 64.06 182 LEU A CA 1
ATOM 1408 C C . LEU A 1 182 ? -11.846 -16.155 5.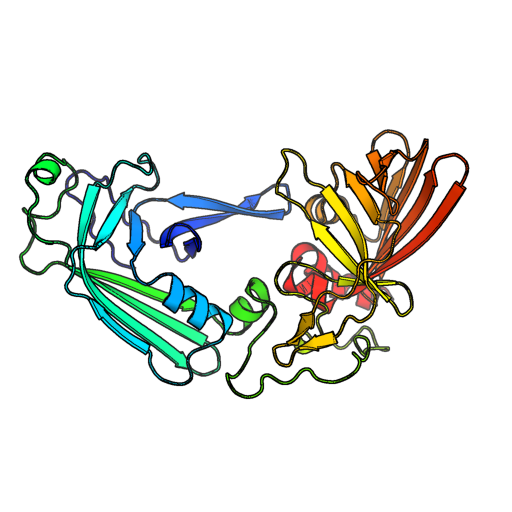953 1.00 64.06 182 LEU A C 1
ATOM 1410 O O . LEU A 1 182 ? -11.570 -17.092 5.201 1.00 64.06 182 LEU A O 1
ATOM 1414 N N . ASN A 1 183 ? -12.448 -15.043 5.537 1.00 67.75 183 ASN A N 1
ATOM 1415 C CA . ASN A 1 183 ? -12.718 -14.778 4.127 1.00 67.75 183 ASN A CA 1
ATOM 1416 C C . ASN A 1 183 ? -12.038 -13.480 3.685 1.00 67.75 183 ASN A C 1
ATOM 1418 O O . ASN A 1 183 ? -12.641 -12.410 3.695 1.00 67.75 183 ASN A O 1
ATOM 1422 N N . LEU A 1 184 ? -10.778 -13.580 3.248 1.00 65.00 184 LEU A N 1
ATOM 1423 C CA . LEU A 1 184 ? -9.984 -12.415 2.837 1.00 65.00 184 LEU A CA 1
ATOM 1424 C C . LEU A 1 184 ? -10.628 -11.614 1.688 1.00 65.00 184 LEU A C 1
ATOM 1426 O O . LEU A 1 184 ? -10.366 -10.422 1.570 1.00 65.00 184 LEU A O 1
ATOM 1430 N N . ALA A 1 185 ? -11.510 -12.222 0.885 1.00 59.69 185 ALA A N 1
ATOM 1431 C CA . ALA A 1 185 ? -12.256 -11.514 -0.159 1.00 59.69 185 ALA A CA 1
ATOM 1432 C C . ALA A 1 185 ? -13.339 -10.570 0.402 1.00 59.69 185 ALA A C 1
ATOM 1434 O O . ALA A 1 185 ? -13.755 -9.632 -0.274 1.00 59.69 185 ALA A O 1
ATOM 1435 N N . GLN A 1 186 ? -13.787 -10.783 1.643 1.00 67.31 186 GLN A N 1
ATOM 1436 C CA . GLN A 1 186 ? -14.725 -9.898 2.340 1.00 67.31 186 GLN A CA 1
ATOM 1437 C C . GLN A 1 186 ? -14.031 -8.805 3.158 1.00 67.31 186 GLN A C 1
ATOM 1439 O O . GLN A 1 186 ? -14.724 -7.994 3.785 1.00 67.31 186 GLN A O 1
ATOM 1444 N N . ALA A 1 187 ? -12.695 -8.738 3.130 1.00 71.56 187 ALA A N 1
ATOM 1445 C CA . ALA A 1 187 ? -11.943 -7.753 3.888 1.00 71.56 187 ALA A CA 1
ATOM 1446 C C . ALA A 1 187 ? -12.475 -6.326 3.643 1.00 71.56 187 ALA A C 1
ATOM 1448 O O . ALA A 1 187 ? -12.779 -5.950 2.502 1.00 71.56 187 ALA A O 1
ATOM 1449 N N . PRO A 1 188 ? -12.625 -5.521 4.704 1.00 77.50 188 PRO A N 1
ATOM 1450 C CA . PRO A 1 188 ? -13.193 -4.183 4.615 1.00 77.50 188 PRO A CA 1
ATOM 1451 C C . PRO A 1 188 ? -12.132 -3.148 4.229 1.00 77.50 188 PRO A C 1
ATOM 1453 O O . PRO A 1 188 ? -11.808 -2.229 4.973 1.00 77.50 188 PRO A O 1
ATOM 1456 N N . VAL A 1 189 ? -11.540 -3.317 3.054 1.00 72.62 189 VAL A N 1
ATOM 1457 C CA . VAL A 1 189 ? -10.518 -2.406 2.533 1.00 72.62 189 VAL A CA 1
ATOM 1458 C C . VAL A 1 189 ? -11.142 -1.460 1.517 1.00 72.62 189 VAL A C 1
ATOM 1460 O O . VAL A 1 189 ? -11.978 -1.868 0.711 1.00 72.62 189 VAL A O 1
ATOM 1463 N N . GLY A 1 190 ? -10.734 -0.195 1.533 1.00 66.69 190 GLY A N 1
ATOM 1464 C CA . GLY A 1 190 ? -10.958 0.729 0.425 1.00 66.69 190 GLY A CA 1
ATOM 1465 C C . GLY A 1 190 ? -9.656 1.023 -0.330 1.00 66.69 190 GLY A C 1
ATOM 1466 O O . GLY A 1 190 ? -8.582 0.561 0.066 1.00 66.69 190 GLY A O 1
ATOM 1467 N N . PRO A 1 191 ? -9.714 1.786 -1.437 1.00 58.25 191 PRO A N 1
ATOM 1468 C CA . PRO A 1 191 ? -8.548 2.044 -2.286 1.00 58.25 191 PRO A CA 1
ATOM 1469 C C . PRO A 1 191 ? -7.392 2.761 -1.577 1.00 58.25 191 PRO A C 1
ATOM 1471 O O . PRO A 1 191 ? -6.244 2.620 -1.993 1.00 58.25 191 PRO A O 1
ATOM 1474 N N . GLN A 1 192 ? -7.706 3.559 -0.555 1.00 59.50 192 GLN A N 1
ATOM 1475 C CA . GLN A 1 192 ? -6.765 4.398 0.200 1.00 59.50 192 GLN A CA 1
ATOM 1476 C C . GLN A 1 192 ? -7.082 4.426 1.704 1.00 59.50 192 GLN A C 1
ATOM 1478 O O . GLN A 1 192 ? -6.579 5.277 2.429 1.00 59.50 192 GLN A O 1
ATOM 1483 N N . CYS A 1 193 ? -7.948 3.529 2.163 1.00 64.88 193 CYS A N 1
ATOM 1484 C CA . CYS A 1 193 ? -8.452 3.510 3.527 1.00 64.88 193 CYS A CA 1
ATOM 1485 C C . CYS A 1 193 ? -8.702 2.084 3.990 1.00 64.88 193 CYS A C 1
ATOM 1487 O O . CYS A 1 193 ? -8.789 1.132 3.205 1.00 64.88 193 CYS A O 1
ATOM 1489 N N . GLU A 1 194 ? -8.845 1.962 5.292 1.00 78.00 194 GLU A N 1
ATOM 1490 C CA . GLU A 1 194 ? -9.048 0.711 5.990 1.00 78.00 194 GLU A CA 1
ATOM 1491 C C . GLU A 1 194 ? -10.305 0.891 6.815 1.00 78.00 194 GLU A C 1
ATOM 1493 O O . GLU A 1 194 ? -10.412 1.872 7.538 1.00 78.00 194 GLU A O 1
ATOM 1498 N N . PHE A 1 195 ? -11.280 -0.001 6.691 1.00 77.25 195 PHE A N 1
ATOM 1499 C CA . PHE A 1 195 ? -12.520 0.145 7.435 1.00 77.25 195 PHE A CA 1
ATOM 1500 C C . PHE A 1 195 ? -12.572 -0.839 8.600 1.00 77.25 195 PHE A C 1
ATOM 1502 O O . PHE A 1 195 ? -12.500 -2.053 8.425 1.00 77.25 195 PHE A O 1
ATOM 1509 N N . GLY A 1 196 ? -12.753 -0.305 9.800 1.00 80.75 196 GLY A N 1
ATOM 1510 C CA . GLY A 1 196 ? -13.333 -1.026 10.920 1.00 80.75 196 GLY A CA 1
ATOM 1511 C C . GLY A 1 196 ? -14.860 -1.015 10.873 1.00 80.75 196 GLY A C 1
ATOM 1512 O O . GLY A 1 196 ? -15.493 -0.425 9.992 1.00 80.75 196 GLY A O 1
ATOM 1513 N N . ILE A 1 197 ? -15.458 -1.669 11.860 1.00 79.25 197 ILE A N 1
ATOM 1514 C CA . ILE A 1 197 ? -16.901 -1.811 12.030 1.00 79.25 197 ILE A CA 1
ATOM 1515 C C . ILE A 1 197 ? -17.267 -1.302 13.418 1.00 79.25 197 ILE A C 1
ATOM 1517 O O . ILE A 1 197 ? -16.677 -1.714 14.411 1.00 79.25 197 ILE A O 1
ATOM 1521 N N . ARG A 1 198 ? -18.264 -0.427 13.490 1.00 78.19 198 ARG A N 1
ATOM 1522 C CA . ARG A 1 198 ? -18.891 0.012 14.737 1.00 78.19 198 ARG A CA 1
ATOM 1523 C C . ARG A 1 198 ? -20.379 -0.249 14.626 1.00 78.19 198 ARG A C 1
ATOM 1525 O O . ARG A 1 198 ? -21.042 0.362 13.789 1.00 78.19 198 ARG A O 1
ATOM 1532 N N . ASP A 1 199 ? -20.894 -1.183 15.414 1.00 73.81 199 ASP A N 1
ATOM 1533 C CA . ASP A 1 199 ? -22.247 -1.724 15.261 1.00 73.81 199 ASP A CA 1
ATOM 1534 C C . ASP A 1 199 ? -22.553 -2.133 13.804 1.00 73.81 199 ASP A C 1
ATOM 1536 O O . ASP A 1 199 ? -22.054 -3.140 13.300 1.00 73.81 199 ASP A O 1
ATOM 1540 N N . ARG A 1 200 ? -23.375 -1.331 13.111 1.00 65.19 200 ARG A N 1
ATOM 1541 C CA . ARG A 1 200 ? -23.787 -1.495 11.706 1.00 65.19 200 ARG A CA 1
ATOM 1542 C C . ARG A 1 200 ? -23.141 -0.495 10.746 1.00 65.19 200 ARG A C 1
ATOM 1544 O O . ARG A 1 200 ? -23.533 -0.419 9.585 1.00 65.19 200 ARG A O 1
ATOM 1551 N N . HIS A 1 201 ? -22.170 0.272 11.224 1.00 70.12 201 HIS A N 1
ATOM 1552 C CA . HIS A 1 201 ? -21.547 1.367 10.497 1.00 70.12 201 HIS A CA 1
ATOM 1553 C C . HIS A 1 201 ? -20.092 1.052 10.158 1.00 70.12 201 HIS A C 1
ATOM 1555 O O . HIS A 1 201 ? -19.363 0.436 10.935 1.00 70.12 201 HIS A O 1
ATOM 1561 N N . TRP A 1 202 ? -19.677 1.501 8.977 1.00 74.38 202 TRP A N 1
ATOM 1562 C CA . TRP A 1 202 ? -18.295 1.430 8.530 1.00 74.38 202 TRP A CA 1
ATOM 1563 C C . TRP A 1 202 ? -17.520 2.619 9.077 1.00 74.38 202 TRP A C 1
ATOM 1565 O O . TRP A 1 202 ? -17.969 3.764 8.975 1.00 74.38 202 TRP A O 1
ATOM 1575 N N . VAL A 1 203 ? -16.351 2.338 9.637 1.00 74.94 203 VAL A N 1
ATOM 1576 C CA . VAL A 1 203 ? -15.502 3.339 10.270 1.00 74.94 203 VAL A CA 1
ATOM 1577 C C . VAL A 1 203 ? -14.155 3.329 9.580 1.00 74.94 203 VAL A C 1
ATOM 1579 O O . VAL A 1 203 ? -13.417 2.361 9.701 1.00 74.94 203 VAL A O 1
ATOM 1582 N N . ASP A 1 204 ? -13.849 4.388 8.840 1.00 75.81 204 ASP A N 1
ATOM 1583 C CA . ASP A 1 204 ? -12.520 4.587 8.278 1.00 75.81 204 ASP A CA 1
ATOM 1584 C C . ASP A 1 204 ? -11.515 4.748 9.421 1.00 75.81 204 ASP A C 1
ATOM 1586 O O . ASP A 1 204 ? -11.705 5.546 10.348 1.00 75.81 204 ASP A O 1
ATOM 1590 N N . PHE A 1 205 ? -10.477 3.933 9.327 1.00 71.25 205 PHE A N 1
ATOM 1591 C CA . PHE A 1 205 ? -9.356 3.783 10.221 1.00 71.25 205 PHE A CA 1
ATOM 1592 C C . PHE A 1 205 ? -8.083 4.210 9.480 1.00 71.25 205 PHE A C 1
ATOM 1594 O O . PHE A 1 205 ? -7.187 3.423 9.190 1.00 71.25 205 PHE A O 1
ATOM 1601 N N . GLY A 1 206 ? -8.017 5.482 9.096 1.00 63.09 206 GLY A N 1
ATOM 1602 C CA . GLY A 1 206 ? -6.905 5.997 8.307 1.00 63.09 206 GLY A CA 1
ATOM 1603 C C . GLY A 1 206 ? -5.681 6.311 9.167 1.00 63.09 206 GLY A C 1
ATOM 1604 O O . GLY A 1 206 ? -5.792 7.064 10.141 1.00 63.09 206 GLY A O 1
ATOM 1605 N N . SER A 1 207 ? -4.506 5.821 8.756 1.00 53.59 207 SER A N 1
ATOM 1606 C CA . SER A 1 207 ? -3.220 6.413 9.137 1.00 53.59 207 SER A CA 1
ATOM 1607 C C . SER A 1 207 ? -2.867 7.514 8.133 1.00 53.59 207 SER A C 1
ATOM 1609 O O . SER A 1 207 ? -2.516 7.227 6.991 1.00 53.59 207 SER A O 1
ATOM 1611 N N . HIS A 1 208 ? -2.994 8.788 8.514 1.00 50.41 208 HIS A N 1
ATOM 1612 C CA . HIS A 1 208 ? -2.523 9.891 7.671 1.00 50.41 208 HIS A CA 1
ATOM 1613 C C . HIS A 1 208 ? -1.024 10.100 7.927 1.00 50.41 208 HIS A C 1
ATOM 1615 O O . HIS A 1 208 ? -0.610 10.911 8.752 1.00 50.41 208 HIS A O 1
ATOM 1621 N N . SER A 1 209 ? -0.179 9.404 7.168 1.00 39.19 209 SER A N 1
ATOM 1622 C CA . SER A 1 209 ? 1.284 9.568 7.204 1.00 39.19 209 SER A CA 1
ATOM 1623 C C . SER A 1 209 ? 1.794 10.842 6.503 1.00 39.19 209 SER A C 1
ATOM 1625 O O . SER A 1 209 ? 2.989 10.976 6.267 1.00 39.19 209 SER A O 1
ATOM 1627 N N . GLY A 1 210 ? 0.910 11.784 6.149 1.00 40.78 210 GLY A N 1
ATOM 1628 C CA . GLY A 1 210 ? 1.270 13.033 5.460 1.00 40.78 210 GLY A CA 1
ATOM 1629 C C . GLY A 1 210 ? 1.870 14.124 6.359 1.00 40.78 210 GLY A C 1
ATOM 1630 O O . GLY A 1 210 ? 2.249 15.178 5.856 1.00 40.78 210 GLY A O 1
ATOM 1631 N N . GLY A 1 211 ? 1.940 13.904 7.676 1.00 46.50 211 GLY A N 1
ATOM 1632 C CA . GLY A 1 211 ? 2.527 14.831 8.649 1.00 46.50 211 GLY A CA 1
ATOM 1633 C C . GLY A 1 211 ? 3.762 14.255 9.347 1.00 46.50 211 GLY A C 1
ATOM 1634 O O . GLY A 1 211 ? 4.026 13.059 9.290 1.00 46.50 211 GLY A O 1
ATOM 1635 N N . SER A 1 212 ? 4.503 15.103 10.067 1.00 48.75 212 SER A N 1
ATOM 1636 C CA . SER A 1 212 ? 5.707 14.717 10.826 1.00 48.75 212 SER A CA 1
ATOM 1637 C C . SER A 1 212 ? 5.451 13.756 11.997 1.00 48.75 212 SER A C 1
ATOM 1639 O O . SER A 1 212 ? 6.405 13.282 12.612 1.00 48.75 212 SER A O 1
ATOM 1641 N N . GLN A 1 213 ? 4.188 13.463 12.321 1.00 56.44 213 GLN A N 1
ATOM 1642 C CA . GLN A 1 213 ? 3.804 12.514 13.362 1.00 56.44 213 GLN A CA 1
ATOM 1643 C C . GLN A 1 213 ? 2.709 11.568 12.862 1.00 56.44 213 GLN A C 1
ATOM 1645 O O . GLN A 1 213 ? 1.775 12.030 12.200 1.00 56.44 213 GLN A O 1
ATOM 1650 N N . PRO A 1 214 ? 2.780 10.270 13.212 1.00 63.44 214 PRO A N 1
ATOM 1651 C CA . PRO A 1 214 ? 1.716 9.330 12.906 1.00 63.44 214 PRO A CA 1
ATOM 1652 C C . PRO A 1 214 ? 0.430 9.780 13.595 1.00 63.44 214 PRO A C 1
ATOM 1654 O 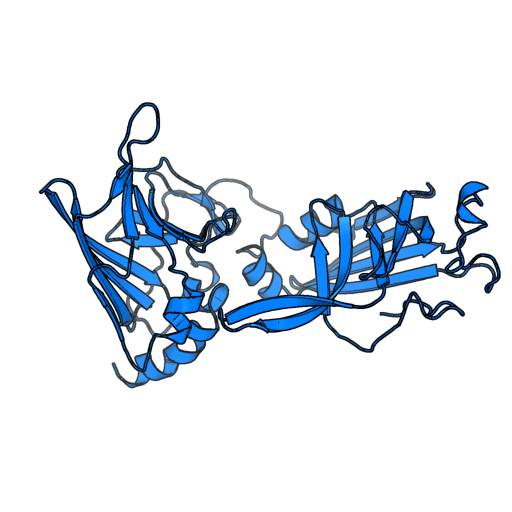O . PRO A 1 214 ? 0.433 10.175 14.763 1.00 63.44 214 PRO A O 1
ATOM 1657 N N . ASN A 1 215 ? -0.676 9.721 12.874 1.00 71.31 215 ASN A N 1
ATOM 1658 C CA . ASN A 1 215 ? -1.998 9.916 13.436 1.00 71.31 215 ASN A CA 1
ATOM 1659 C C . ASN A 1 215 ? -2.900 8.756 13.017 1.00 71.31 215 ASN A C 1
ATOM 1661 O O . ASN A 1 215 ? -2.684 8.087 12.004 1.00 71.31 215 ASN A O 1
ATOM 1665 N N . MET A 1 216 ? -3.906 8.528 13.841 1.00 79.12 216 MET A N 1
ATOM 1666 C CA . MET A 1 216 ? -4.981 7.593 13.595 1.00 79.12 216 MET A CA 1
ATOM 1667 C C . MET A 1 216 ? -6.278 8.383 13.595 1.00 79.12 216 MET A C 1
ATOM 1669 O O . MET A 1 216 ? -6.488 9.252 14.444 1.00 79.12 216 MET A O 1
ATOM 1673 N N . THR A 1 217 ? -7.137 8.101 12.627 1.00 80.56 217 THR A N 1
ATOM 1674 C CA . THR A 1 217 ? -8.451 8.733 12.531 1.00 80.56 217 THR A CA 1
ATOM 1675 C C . THR A 1 217 ? -9.544 7.696 12.642 1.00 80.56 217 THR A C 1
ATOM 1677 O O . THR A 1 217 ? -9.404 6.602 12.113 1.00 80.56 217 THR A O 1
ATOM 1680 N N . ILE A 1 218 ? -10.624 8.055 13.330 1.00 85.94 218 ILE A N 1
ATOM 1681 C CA . ILE A 1 218 ? -11.853 7.270 13.400 1.00 85.94 218 ILE A CA 1
ATOM 1682 C C . ILE A 1 218 ? -12.934 8.146 12.778 1.00 85.94 218 ILE A C 1
ATOM 1684 O O . ILE A 1 218 ? -13.322 9.170 13.349 1.00 85.94 218 ILE A O 1
ATOM 1688 N N . THR A 1 219 ? -13.357 7.790 11.567 1.00 84.50 219 THR A N 1
ATOM 1689 C CA . THR A 1 219 ? -14.381 8.530 10.819 1.00 84.50 219 THR A CA 1
ATOM 1690 C C . THR A 1 219 ? -15.482 7.578 10.389 1.00 84.50 219 THR A C 1
ATOM 1692 O O . THR A 1 219 ? -15.242 6.641 9.639 1.00 84.50 219 THR A O 1
ATOM 1695 N N . GLU A 1 220 ? -16.706 7.801 10.850 1.00 84.31 220 GLU A N 1
ATOM 1696 C CA . GLU A 1 220 ? -17.849 7.018 10.386 1.00 84.31 220 GLU A CA 1
ATOM 1697 C C . GLU A 1 220 ? -18.252 7.447 8.965 1.00 84.31 220 GLU A C 1
ATOM 1699 O O . GLU A 1 220 ? -18.223 8.633 8.631 1.00 84.31 220 GLU A O 1
ATOM 1704 N N . HIS A 1 221 ? -18.675 6.493 8.131 1.00 79.06 221 HIS A N 1
ATOM 1705 C CA . HIS A 1 221 ? -19.227 6.762 6.804 1.00 79.06 221 HIS A CA 1
ATOM 1706 C C . HIS A 1 221 ? -20.640 6.191 6.621 1.00 79.06 221 HIS A C 1
ATOM 1708 O O . HIS A 1 221 ? -20.943 5.064 7.016 1.00 79.06 221 HIS A O 1
ATOM 1714 N N . ARG A 1 222 ? -21.496 6.945 5.920 1.00 76.38 222 ARG A N 1
ATOM 1715 C CA . ARG A 1 222 ? -22.822 6.509 5.439 1.00 76.38 222 ARG A CA 1
ATOM 1716 C C . ARG A 1 222 ? -22.803 6.227 3.948 1.00 76.38 222 ARG A C 1
ATOM 1718 O O . ARG A 1 222 ? -22.170 6.958 3.199 1.00 76.38 222 ARG A O 1
ATOM 1725 N N . ASN A 1 223 ? -23.599 5.257 3.500 1.00 74.94 223 ASN A N 1
ATOM 1726 C CA . ASN A 1 223 ? -23.692 4.846 2.090 1.00 74.94 223 ASN A CA 1
ATOM 1727 C C . ASN A 1 223 ? -22.396 4.234 1.538 1.00 74.94 223 ASN A C 1
ATOM 1729 O O . ASN A 1 223 ? -22.115 4.354 0.347 1.00 74.94 223 ASN A O 1
ATOM 1733 N N . VAL A 1 224 ? -21.611 3.576 2.393 1.00 77.19 224 VAL A N 1
ATOM 1734 C CA . VAL A 1 224 ? -20.499 2.733 1.941 1.00 77.19 224 VAL A CA 1
ATOM 1735 C C . VAL A 1 224 ? -21.067 1.578 1.120 1.00 77.19 224 VAL A C 1
ATOM 1737 O O . VAL A 1 224 ? -22.062 0.966 1.508 1.00 77.19 224 VAL A O 1
ATOM 1740 N N . ARG A 1 225 ? -20.449 1.295 -0.025 1.00 74.25 225 ARG A N 1
ATOM 1741 C CA . ARG A 1 225 ? -20.850 0.220 -0.941 1.00 74.25 225 ARG A CA 1
ATOM 1742 C C . ARG A 1 225 ? -19.631 -0.605 -1.301 1.00 74.25 225 ARG A C 1
ATOM 1744 O O . ARG A 1 225 ? -18.538 -0.052 -1.377 1.00 74.25 225 ARG A O 1
ATOM 1751 N N . ARG A 1 226 ? -19.809 -1.903 -1.540 1.00 73.19 226 ARG A N 1
ATOM 1752 C CA . ARG A 1 226 ? -18.747 -2.724 -2.121 1.00 73.19 226 ARG A CA 1
ATOM 1753 C C . ARG A 1 226 ? -18.840 -2.603 -3.630 1.00 73.19 226 ARG A C 1
ATOM 1755 O O . ARG A 1 226 ? -19.880 -2.829 -4.236 1.00 73.19 226 ARG A O 1
ATOM 1762 N N . LEU A 1 227 ? -17.749 -2.160 -4.217 1.00 66.75 227 LEU A N 1
ATOM 1763 C CA . LEU A 1 227 ? -17.560 -2.146 -5.650 1.00 66.75 227 LEU A CA 1
ATOM 1764 C C . LEU A 1 227 ? -17.266 -3.584 -6.101 1.00 66.75 227 LEU A C 1
ATOM 1766 O O . LEU A 1 227 ? -16.738 -4.380 -5.327 1.00 66.75 227 LEU A O 1
ATOM 1770 N N . THR A 1 228 ? -17.547 -3.918 -7.358 1.00 57.38 228 THR A N 1
ATOM 1771 C CA . THR A 1 228 ? -17.204 -5.232 -7.946 1.00 57.38 228 THR A CA 1
ATOM 1772 C C . THR A 1 228 ? -15.742 -5.604 -7.811 1.00 57.38 228 THR A C 1
ATOM 1774 O O . THR A 1 228 ? -15.390 -6.775 -7.740 1.00 57.38 228 THR A O 1
ATOM 1777 N N . ASN A 1 229 ? -14.879 -4.600 -7.721 1.00 54.34 229 ASN A N 1
ATOM 1778 C CA . ASN A 1 229 ? -13.478 -4.803 -7.431 1.00 54.34 229 ASN A CA 1
ATOM 1779 C C . ASN A 1 229 ? -13.190 -5.207 -5.973 1.00 54.34 229 ASN A C 1
ATOM 1781 O O . ASN A 1 229 ? -12.050 -5.111 -5.550 1.00 54.34 229 ASN A O 1
ATOM 1785 N N . GLY 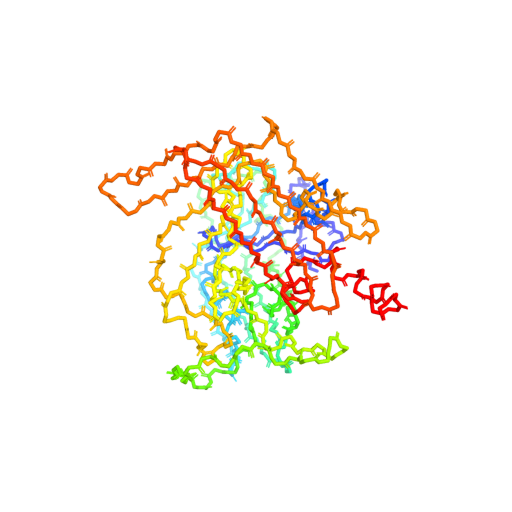A 1 230 ? -14.188 -5.585 -5.176 1.00 61.41 230 GLY A N 1
ATOM 1786 C CA . GLY A 1 230 ? -14.033 -5.983 -3.779 1.00 61.41 230 GLY A CA 1
ATOM 1787 C C . GLY A 1 230 ? -13.801 -4.825 -2.807 1.00 61.41 230 GLY A C 1
ATOM 1788 O O . GLY A 1 230 ? -14.028 -5.009 -1.611 1.00 61.41 230 GLY A O 1
ATOM 1789 N N . PHE A 1 231 ? -13.426 -3.629 -3.272 1.00 67.50 231 PHE A N 1
ATOM 1790 C CA . PHE A 1 231 ? -13.205 -2.483 -2.397 1.00 67.50 231 PHE A CA 1
ATOM 1791 C C . PHE A 1 231 ? -14.498 -1.866 -1.889 1.00 67.50 231 PHE A C 1
ATOM 1793 O O . PHE A 1 231 ? -15.503 -1.784 -2.592 1.00 67.50 231 PHE A O 1
ATOM 1800 N N . LEU A 1 232 ? -14.420 -1.300 -0.694 1.00 72.50 232 LEU A N 1
ATOM 1801 C CA . LEU A 1 232 ? -15.425 -0.384 -0.192 1.00 72.50 232 LEU A CA 1
ATOM 1802 C C . LEU A 1 232 ? -15.220 1.012 -0.803 1.00 72.50 232 LEU A C 1
ATOM 1804 O O . LEU A 1 232 ? -14.133 1.588 -0.732 1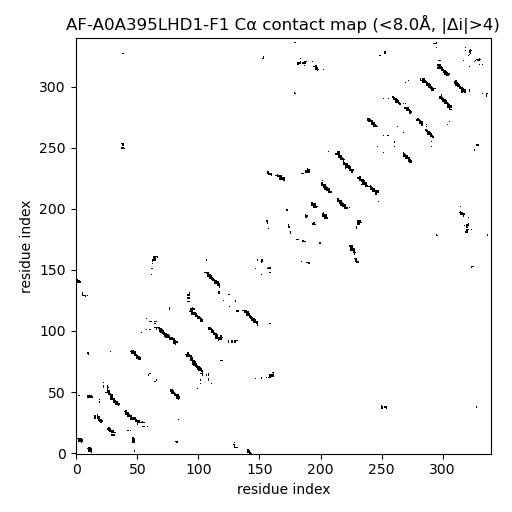.00 72.50 232 LEU A O 1
ATOM 1808 N N . SER A 1 233 ? -16.264 1.566 -1.418 1.00 70.25 233 SER A N 1
ATOM 1809 C CA . SER A 1 233 ? -16.310 2.974 -1.809 1.00 70.25 233 SER A CA 1
ATOM 1810 C C . SER A 1 233 ? -16.564 3.847 -0.586 1.00 70.25 233 SER A C 1
ATOM 1812 O O . SER A 1 233 ? -17.411 3.518 0.249 1.00 70.25 233 SER A O 1
ATOM 1814 N N . HIS A 1 234 ? -15.917 5.007 -0.525 1.00 68.56 234 HIS A N 1
ATOM 1815 C CA . HIS A 1 234 ? -16.176 5.970 0.537 1.00 68.56 234 HIS A CA 1
ATOM 1816 C C . HIS A 1 234 ? -17.586 6.539 0.427 1.00 68.56 234 HIS A C 1
ATOM 1818 O O . HIS A 1 234 ? -17.993 7.070 -0.607 1.00 68.56 234 HIS A O 1
ATOM 1824 N N . GLY A 1 235 ? -18.320 6.415 1.523 1.00 68.50 235 GLY A N 1
ATOM 1825 C CA . GLY A 1 235 ? -19.584 7.095 1.724 1.00 68.50 235 GLY A CA 1
ATOM 1826 C C . GLY A 1 235 ? -19.402 8.547 2.178 1.00 68.50 235 GLY A C 1
ATOM 1827 O O . GLY A 1 235 ? -18.277 9.025 2.340 1.00 68.50 235 GLY A O 1
ATOM 1828 N N . LEU A 1 236 ? -20.508 9.237 2.463 1.00 70.62 236 LEU A N 1
ATOM 1829 C CA . LEU A 1 236 ? -20.459 10.548 3.118 1.00 70.62 236 LEU A CA 1
ATOM 1830 C C . LEU A 1 236 ? -19.904 10.382 4.535 1.00 70.62 236 LEU A C 1
ATOM 1832 O O . LEU A 1 236 ? -20.406 9.540 5.286 1.00 70.62 236 LEU A O 1
ATOM 1836 N N . CYS A 1 237 ? -18.893 11.176 4.892 1.00 76.38 237 CYS A N 1
ATOM 1837 C CA . CYS A 1 237 ? -18.401 11.241 6.264 1.00 76.38 237 CYS A CA 1
ATOM 1838 C C . CYS A 1 237 ? -19.533 11.672 7.198 1.00 76.38 237 CYS A C 1
ATOM 1840 O O . CYS A 1 237 ? -20.314 12.571 6.878 1.00 76.38 237 CYS A O 1
ATOM 1842 N N . VAL A 1 238 ? -19.590 11.045 8.364 1.00 78.44 238 VAL A N 1
ATOM 1843 C CA . VAL A 1 238 ? -20.468 11.430 9.461 1.00 78.44 238 VAL A CA 1
ATOM 1844 C C . VAL A 1 238 ? -19.607 12.080 10.530 1.00 78.44 238 VAL A C 1
ATOM 1846 O O . VAL A 1 238 ? -18.594 11.527 10.953 1.00 78.44 238 VAL A O 1
ATOM 1849 N N . TRP A 1 239 ? -20.010 13.274 10.946 1.00 76.38 239 TRP A N 1
ATOM 1850 C CA . TRP A 1 239 ? -19.384 13.989 12.048 1.00 76.38 239 TRP A CA 1
ATOM 1851 C C . TRP A 1 239 ? -19.931 13.494 13.400 1.00 76.38 239 TRP A C 1
ATOM 1853 O O . TRP A 1 239 ? -21.116 13.151 13.477 1.00 76.38 239 TRP A O 1
ATOM 1863 N N . PRO A 1 240 ? -19.117 13.481 14.472 1.00 78.38 240 PRO A N 1
ATOM 1864 C CA . PRO A 1 240 ? -17.739 13.978 14.553 1.00 78.38 240 PRO A CA 1
ATOM 1865 C C . PRO A 1 240 ? -16.674 12.993 14.046 1.00 78.38 240 PRO A C 1
ATOM 1867 O O . PRO A 1 240 ? -16.884 11.783 14.009 1.00 78.38 240 PRO A O 1
ATOM 1870 N N . ARG A 1 241 ? -15.485 13.520 13.732 1.00 83.50 241 ARG A N 1
ATOM 1871 C CA . ARG A 1 241 ? -14.271 12.739 13.440 1.00 83.50 241 ARG A CA 1
ATOM 1872 C C . ARG A 1 241 ? -13.339 12.750 14.639 1.00 83.50 241 ARG A C 1
ATOM 1874 O O . ARG A 1 241 ? -13.035 13.824 15.157 1.00 83.50 241 ARG A O 1
ATOM 1881 N N . ILE A 1 242 ? -12.838 11.586 15.037 1.00 86.38 242 ILE A N 1
ATOM 1882 C CA . ILE A 1 242 ? -11.853 11.479 16.117 1.00 86.38 242 ILE A CA 1
ATOM 1883 C C . ILE A 1 242 ? -10.459 11.409 15.502 1.00 86.38 242 ILE A C 1
ATOM 1885 O O . ILE A 1 242 ? -10.199 10.602 14.611 1.00 86.38 242 ILE A O 1
ATOM 1889 N N . TRP A 1 243 ? -9.557 12.240 16.009 1.00 85.00 243 TRP A N 1
ATOM 1890 C CA . TRP A 1 243 ? -8.140 12.253 15.673 1.00 85.00 243 TRP A CA 1
ATOM 1891 C C . TRP A 1 243 ? -7.338 11.836 16.892 1.00 85.00 243 TRP A C 1
ATOM 1893 O O . TRP A 1 243 ? -7.452 12.462 17.939 1.00 85.00 243 TRP A O 1
ATOM 1903 N N . ILE A 1 244 ? -6.495 10.823 16.751 1.00 85.25 244 ILE A N 1
ATOM 1904 C CA . ILE A 1 244 ? -5.594 10.340 17.793 1.00 85.25 244 ILE A CA 1
ATOM 1905 C C . ILE A 1 244 ? -4.171 10.583 17.294 1.00 85.25 244 ILE A C 1
ATOM 1907 O O . ILE A 1 244 ? -3.713 9.945 16.344 1.00 85.25 244 ILE A O 1
ATOM 1911 N N . ARG A 1 245 ? -3.473 11.555 17.884 1.00 80.94 245 ARG A N 1
ATOM 1912 C CA . ARG A 1 245 ? -2.118 11.938 17.459 1.00 80.94 245 ARG A CA 1
ATOM 1913 C C . ARG A 1 245 ? -1.065 11.088 18.161 1.00 80.94 245 ARG A C 1
ATOM 1915 O O . ARG A 1 245 ? -1.209 10.765 19.336 1.00 80.94 245 ARG A O 1
ATOM 1922 N N . GLY A 1 246 ? 0.012 10.772 17.446 1.00 74.56 246 GLY A N 1
ATOM 1923 C CA . GLY A 1 246 ? 1.138 9.994 17.964 1.00 74.56 246 GLY A CA 1
ATOM 1924 C C . GLY A 1 246 ? 0.878 8.489 18.041 1.00 74.56 246 GLY A C 1
ATOM 1925 O O . GLY A 1 246 ? 1.725 7.764 18.555 1.00 74.56 246 GLY A O 1
ATOM 1926 N N . LEU A 1 247 ? -0.263 8.010 17.532 1.00 77.31 247 LEU A N 1
ATOM 1927 C CA . LEU A 1 247 ? -0.639 6.600 17.562 1.00 77.31 247 LEU A CA 1
ATOM 1928 C C . LEU A 1 247 ? -0.749 6.033 16.146 1.00 77.31 247 LEU A C 1
ATOM 1930 O O . LEU A 1 247 ? -1.265 6.677 15.234 1.00 77.31 247 LEU A O 1
ATOM 1934 N N . SER A 1 248 ? -0.273 4.804 15.979 1.00 74.88 248 SER A N 1
ATOM 1935 C CA . SER A 1 248 ? -0.364 4.028 14.742 1.00 74.88 248 SER A CA 1
ATOM 1936 C C . SER A 1 248 ? -0.632 2.560 15.075 1.00 74.88 248 SER A C 1
ATOM 1938 O O . SER A 1 248 ? -0.294 2.112 16.172 1.00 74.88 248 SER A O 1
ATOM 1940 N N . LEU A 1 249 ? -1.210 1.794 14.140 1.00 74.81 249 LEU A N 1
ATOM 1941 C CA . LEU A 1 249 ? -1.414 0.344 14.326 1.00 74.81 249 LEU A CA 1
ATOM 1942 C C . LEU A 1 249 ? -0.104 -0.413 14.524 1.00 74.81 249 LEU A C 1
ATOM 1944 O O . LEU A 1 249 ? -0.039 -1.365 15.287 1.00 74.81 249 LEU A O 1
ATOM 1948 N N . ALA A 1 250 ? 0.942 0.092 13.896 1.00 67.38 250 ALA A N 1
ATOM 1949 C CA . ALA A 1 250 ? 2.341 -0.164 14.165 1.00 67.38 250 ALA A CA 1
ATOM 1950 C C . ALA A 1 250 ? 2.712 -0.106 15.664 1.00 67.38 250 ALA A C 1
ATOM 1952 O O . ALA A 1 250 ? 3.073 -1.112 16.275 1.00 67.38 250 ALA A O 1
ATOM 1953 N N . SER A 1 251 ? 2.564 1.071 16.281 1.00 72.75 251 SER A N 1
ATOM 1954 C CA . SER A 1 251 ? 2.849 1.278 17.707 1.00 72.75 251 SER A CA 1
ATOM 1955 C C . SER A 1 251 ? 1.945 0.435 18.608 1.00 72.75 251 SER A C 1
ATOM 1957 O O . SER A 1 251 ? 2.414 -0.097 19.612 1.00 72.75 251 SER A O 1
ATOM 1959 N N . ILE A 1 252 ? 0.670 0.277 18.234 1.00 78.81 252 ILE A N 1
ATOM 1960 C CA . ILE A 1 252 ? -0.283 -0.586 18.941 1.00 78.81 252 ILE A CA 1
ATOM 1961 C C . ILE A 1 252 ? 0.187 -2.036 18.887 1.00 78.81 252 ILE A C 1
ATOM 1963 O O . ILE A 1 252 ? 0.270 -2.661 19.930 1.00 78.81 252 ILE A O 1
ATOM 1967 N N . SER A 1 253 ? 0.562 -2.551 17.713 1.00 73.88 253 SER A N 1
ATOM 1968 C CA . SER A 1 253 ? 1.051 -3.922 17.526 1.00 73.88 253 SER A CA 1
ATOM 1969 C C . SER A 1 253 ? 2.269 -4.222 18.393 1.00 73.88 253 SER A C 1
ATOM 1971 O O . SER A 1 253 ? 2.353 -5.319 18.934 1.00 73.88 253 SER A O 1
ATOM 1973 N N . SER A 1 254 ? 3.207 -3.279 18.509 1.00 70.62 254 SER A N 1
ATOM 1974 C CA . SER A 1 254 ? 4.419 -3.447 19.322 1.00 70.62 254 SER A CA 1
ATOM 1975 C C . SER A 1 254 ? 4.140 -3.387 20.826 1.00 70.62 254 SER A C 1
ATOM 1977 O O . SER A 1 254 ? 4.847 -4.023 21.603 1.00 70.62 254 SER A O 1
ATOM 1979 N N . ALA A 1 255 ? 3.135 -2.613 21.244 1.00 75.25 255 ALA A N 1
ATOM 1980 C CA . ALA A 1 255 ? 2.762 -2.448 22.650 1.00 75.25 255 ALA A CA 1
ATOM 1981 C C . ALA A 1 255 ? 1.681 -3.439 23.116 1.00 75.25 255 ALA A C 1
ATOM 1983 O O . ALA A 1 255 ? 1.494 -3.622 24.319 1.00 75.25 255 ALA A O 1
ATOM 1984 N N . LEU A 1 256 ? 0.975 -4.083 22.184 1.00 77.75 256 LEU A N 1
ATOM 1985 C CA . LEU A 1 256 ? 0.023 -5.144 22.472 1.00 77.75 256 LEU A CA 1
ATOM 1986 C C . LEU A 1 256 ? 0.797 -6.349 23.024 1.00 77.75 256 LEU A C 1
ATOM 1988 O O . LEU A 1 256 ? 1.404 -7.110 22.270 1.00 77.75 256 LEU A O 1
ATOM 1992 N N . GLY A 1 257 ? 0.758 -6.533 24.345 1.00 67.69 257 GLY A N 1
ATOM 1993 C CA . GLY A 1 257 ? 1.171 -7.779 24.998 1.00 67.69 257 GLY A CA 1
ATOM 1994 C C . GLY A 1 257 ? 0.223 -8.928 24.638 1.00 67.69 257 GLY A C 1
ATOM 1995 O O . GLY A 1 257 ? -0.406 -8.901 23.586 1.00 67.69 257 GLY A O 1
ATOM 1996 N N . ALA A 1 258 ? 0.065 -9.935 25.502 1.00 60.44 258 ALA A N 1
ATOM 1997 C CA . ALA A 1 258 ? -0.741 -11.128 25.202 1.00 60.44 258 ALA A CA 1
ATOM 1998 C C . ALA A 1 258 ? -2.192 -10.826 24.746 1.00 60.44 258 ALA A C 1
ATOM 2000 O O . ALA A 1 258 ? -2.650 -11.447 23.794 1.00 60.44 258 ALA A O 1
ATOM 2001 N N . GLU A 1 259 ? -2.878 -9.837 25.333 1.00 71.38 259 GLU A N 1
ATOM 2002 C CA . GLU A 1 259 ? -4.334 -9.688 25.127 1.00 71.38 259 GLU A CA 1
ATOM 2003 C C . GLU A 1 259 ? -4.827 -8.241 24.962 1.00 71.38 259 GLU A C 1
ATOM 2005 O O . GLU A 1 259 ? -5.759 -7.998 24.191 1.00 71.38 259 GLU A O 1
ATOM 2010 N N . SER A 1 260 ? -4.220 -7.263 25.647 1.00 85.31 260 SER A N 1
ATOM 2011 C CA . SER A 1 260 ? -4.722 -5.886 25.653 1.00 85.31 260 SER A CA 1
ATOM 2012 C C . SER A 1 260 ? -3.643 -4.812 25.812 1.00 85.31 260 SER A C 1
ATOM 2014 O O . SER A 1 260 ? -2.531 -5.066 26.277 1.00 85.31 260 SER A O 1
ATOM 2016 N N . LEU A 1 261 ? -3.994 -3.590 25.414 1.00 86.19 261 LEU A N 1
ATOM 2017 C CA . LEU A 1 261 ? -3.232 -2.363 25.617 1.00 86.19 261 LEU A CA 1
ATOM 2018 C C . LEU A 1 261 ? -4.195 -1.261 26.049 1.00 86.19 261 LEU A C 1
ATOM 2020 O O . LEU A 1 261 ? -5.101 -0.901 25.302 1.00 86.19 261 LEU A O 1
ATOM 2024 N N . ARG A 1 262 ? -3.964 -0.677 27.223 1.00 87.56 262 ARG A N 1
ATOM 2025 C CA . ARG A 1 262 ? -4.729 0.472 27.709 1.00 87.56 262 ARG A CA 1
ATOM 2026 C C . ARG A 1 262 ? -3.851 1.710 27.736 1.00 87.56 262 ARG A C 1
ATOM 2028 O O . ARG A 1 262 ? -2.769 1.699 28.315 1.00 87.56 262 ARG A O 1
ATOM 2035 N N . LEU A 1 263 ? -4.344 2.783 27.138 1.00 83.88 263 LEU A N 1
ATOM 2036 C CA . LEU A 1 263 ? -3.696 4.080 27.108 1.00 83.88 263 LEU A CA 1
ATOM 2037 C C . LEU A 1 263 ? -4.641 5.115 27.731 1.00 83.88 263 LEU A C 1
ATOM 2039 O O . LEU A 1 263 ? -5.795 5.232 27.329 1.00 83.88 263 LEU A O 1
ATOM 2043 N N . SER A 1 264 ? -4.170 5.862 28.725 1.00 81.31 264 SER A N 1
ATOM 2044 C CA . SER A 1 264 ? -4.978 6.872 29.417 1.00 81.31 264 SER A CA 1
ATOM 2045 C C . SER A 1 264 ? -4.129 8.050 29.886 1.00 81.31 264 SER A C 1
ATOM 2047 O O . SER A 1 264 ? -2.964 7.867 30.238 1.00 81.31 264 SER A O 1
ATOM 2049 N N . GLY A 1 265 ? -4.730 9.238 29.962 1.00 67.00 265 GLY A N 1
ATOM 2050 C CA . GLY A 1 265 ? -4.091 10.446 30.501 1.00 67.00 265 GLY A CA 1
ATOM 2051 C C . GLY A 1 265 ? -3.367 11.303 29.453 1.00 67.00 265 GLY A C 1
ATOM 2052 O O . GLY A 1 265 ? -3.564 11.144 28.253 1.00 67.00 265 GLY A O 1
ATOM 2053 N N . GLY A 1 266 ? -2.526 12.240 29.908 1.00 56.97 266 GLY A N 1
ATOM 2054 C CA . GLY A 1 266 ? -1.954 13.320 29.080 1.00 56.97 266 GLY A CA 1
ATOM 2055 C C . GLY A 1 266 ? -0.921 12.916 28.015 1.00 56.97 266 GLY A C 1
ATOM 2056 O O . GLY A 1 266 ? -0.399 13.786 27.325 1.00 56.97 266 GLY A O 1
ATOM 2057 N N . GLY A 1 267 ? -0.607 11.624 27.880 1.00 59.66 267 GLY A N 1
ATOM 2058 C CA . GLY A 1 267 ? 0.328 11.107 26.874 1.00 59.66 267 GLY A CA 1
ATOM 2059 C C . GLY A 1 267 ? -0.277 10.927 25.477 1.00 59.66 267 GLY A C 1
ATOM 2060 O O . GLY A 1 267 ? 0.467 10.706 24.525 1.00 59.66 267 GLY A O 1
ATOM 2061 N N . ILE A 1 268 ? -1.604 11.030 25.338 1.00 72.94 268 ILE A N 1
ATOM 2062 C CA . ILE A 1 268 ? -2.301 10.934 24.052 1.00 72.94 268 ILE A CA 1
ATOM 2063 C C . ILE A 1 268 ? -3.082 12.215 23.814 1.00 72.94 268 ILE A C 1
ATOM 2065 O O . ILE A 1 268 ? -3.895 12.630 24.637 1.00 72.94 268 ILE A O 1
ATOM 2069 N N . VAL A 1 269 ? -2.876 12.814 22.644 1.00 81.00 269 VAL A N 1
ATOM 2070 C CA . VAL A 1 269 ? -3.681 13.951 22.204 1.00 81.00 269 VAL A CA 1
ATOM 2071 C C . VAL A 1 269 ? -4.792 13.428 21.309 1.00 81.00 269 VAL A C 1
ATOM 2073 O O . VAL A 1 269 ? -4.549 13.057 20.157 1.00 81.00 269 VAL A O 1
ATOM 2076 N N . VAL A 1 270 ? -6.009 13.406 21.853 1.00 83.75 270 VAL A N 1
ATOM 2077 C CA . VAL A 1 270 ? -7.227 13.095 21.103 1.00 83.75 270 VAL A CA 1
ATOM 2078 C C . VAL A 1 270 ? -7.981 14.384 20.800 1.00 83.75 270 VAL A C 1
ATOM 2080 O O . VAL A 1 270 ? -8.138 15.229 21.679 1.00 83.75 270 VAL A O 1
ATOM 2083 N N . SER A 1 271 ? -8.458 14.550 19.570 1.00 84.94 271 SER A N 1
ATOM 2084 C CA . SER A 1 271 ? -9.289 15.690 19.179 1.00 84.94 271 SER A CA 1
ATOM 2085 C C . SER A 1 271 ? -10.553 15.238 18.452 1.00 84.94 271 SER A C 1
ATOM 2087 O O . SER A 1 271 ? -10.494 14.338 17.617 1.00 84.94 271 SER A O 1
ATOM 2089 N N . LEU A 1 272 ? -11.684 15.880 18.744 1.00 84.25 272 LEU A N 1
ATOM 2090 C CA . LEU A 1 272 ? -12.916 15.762 17.967 1.00 84.25 272 LEU A CA 1
ATOM 2091 C C . LEU A 1 272 ? -12.999 16.925 16.991 1.00 84.25 272 LEU A C 1
ATOM 2093 O O . LEU A 1 272 ? -12.859 18.075 17.394 1.00 84.25 272 LEU A O 1
ATOM 2097 N N . SER A 1 273 ? -13.243 16.619 15.725 1.00 82.19 273 SER A N 1
ATOM 2098 C CA . SER A 1 273 ? -13.587 17.608 14.712 1.00 82.19 273 SER A CA 1
ATOM 2099 C C . SER A 1 273 ? -15.072 17.469 14.387 1.00 82.19 273 SER A C 1
ATOM 2101 O O . SER A 1 273 ? -15.528 16.351 14.146 1.00 82.19 273 SER A O 1
ATOM 2103 N N . ASP A 1 274 ? -15.808 18.579 14.429 1.00 78.94 274 ASP A N 1
ATOM 2104 C CA . ASP A 1 274 ? -17.249 18.665 14.149 1.00 78.94 274 ASP A CA 1
ATOM 2105 C C . ASP A 1 274 ? -17.525 19.337 12.788 1.00 78.94 274 ASP A C 1
ATOM 2107 O O . ASP A 1 274 ? -16.642 19.965 12.195 1.00 78.94 274 ASP A O 1
ATOM 2111 N N . ASP A 1 275 ? -18.764 19.219 12.293 1.00 63.28 275 ASP A N 1
ATOM 2112 C CA . ASP A 1 275 ? -19.196 19.849 11.037 1.00 63.28 275 ASP A CA 1
ATOM 2113 C C . ASP A 1 275 ? -19.181 21.385 11.146 1.00 63.28 275 ASP A C 1
ATOM 2115 O O . ASP A 1 275 ? -19.811 21.961 12.036 1.00 63.28 275 ASP A O 1
ATOM 2119 N N . GLY A 1 276 ? -18.472 22.074 10.244 1.00 56.00 276 GLY A N 1
ATOM 2120 C CA . GLY A 1 276 ? -18.382 23.536 10.254 1.00 56.00 276 GLY A CA 1
ATOM 2121 C C . GLY A 1 276 ? -17.381 24.132 9.258 1.00 56.00 276 GLY A C 1
ATOM 2122 O O . GLY A 1 276 ? -16.467 23.459 8.773 1.00 56.00 276 GLY A O 1
ATOM 2123 N N . ARG A 1 277 ? -17.539 25.433 8.959 1.00 42.25 277 ARG A N 1
ATOM 2124 C CA . ARG A 1 277 ? -16.549 26.215 8.196 1.00 42.25 277 ARG A CA 1
ATOM 2125 C C . ARG A 1 277 ? -15.248 26.240 9.008 1.00 42.25 277 ARG A C 1
ATOM 2127 O O . ARG A 1 277 ? -15.232 26.794 10.098 1.00 42.25 277 ARG A O 1
ATOM 2134 N N . GLU A 1 278 ? -14.200 25.620 8.470 1.00 43.31 278 GLU A N 1
ATOM 2135 C CA . GLU A 1 278 ? -12.867 25.450 9.081 1.00 43.31 278 GLU A CA 1
ATOM 2136 C C . GLU A 1 278 ? -12.705 24.351 10.149 1.00 43.31 278 GLU A C 1
ATOM 2138 O O . GLU A 1 278 ? -11.790 24.436 10.961 1.00 43.31 278 GLU A O 1
ATOM 2143 N N . GLY A 1 279 ? -13.520 23.286 10.144 1.00 50.94 279 GLY A N 1
ATOM 2144 C CA . GLY A 1 279 ? -13.172 22.036 10.844 1.00 50.94 279 GLY A CA 1
ATOM 2145 C C . GLY A 1 279 ? -12.796 22.226 12.316 1.00 50.94 279 GLY A C 1
ATOM 2146 O O . GLY A 1 279 ? -11.732 21.772 12.743 1.00 50.94 279 GLY A O 1
ATOM 2147 N N . TRP A 1 280 ? -13.651 22.926 13.072 1.00 63.78 280 TRP A N 1
ATOM 2148 C CA . TRP A 1 280 ? -13.430 23.202 14.489 1.00 63.78 280 TRP A CA 1
ATOM 2149 C C . TRP A 1 280 ? -13.056 21.907 15.206 1.00 63.78 280 TRP A C 1
ATOM 2151 O O . TRP A 1 280 ? -13.833 20.955 15.251 1.00 63.78 280 TRP A O 1
ATOM 2161 N N . SER A 1 281 ? -11.821 21.870 15.701 1.00 75.44 281 SER A N 1
ATOM 2162 C CA . SER A 1 281 ? -11.241 20.713 16.364 1.00 75.44 281 SER A CA 1
ATOM 2163 C C . SER A 1 281 ? -11.049 21.049 17.831 1.00 75.44 281 SER A C 1
ATOM 2165 O O . SER A 1 281 ? -10.317 21.979 18.167 1.00 75.44 281 SER A O 1
ATOM 2167 N N . GLN A 1 282 ? -11.671 20.274 18.708 1.00 83.12 282 GLN A N 1
ATOM 2168 C CA . GLN A 1 282 ? -11.536 20.412 20.151 1.00 83.12 282 GLN A CA 1
ATOM 2169 C C . GLN A 1 282 ? -10.728 19.245 20.703 1.00 83.12 282 GLN A C 1
ATOM 2171 O O . GLN A 1 282 ? -11.019 18.083 20.424 1.00 83.12 282 GLN A O 1
ATOM 2176 N N . THR A 1 283 ? -9.698 19.549 21.485 1.00 87.19 283 THR A N 1
ATOM 2177 C CA . THR A 1 283 ? -8.908 18.527 22.176 1.00 87.19 283 THR A CA 1
ATOM 2178 C C . THR A 1 283 ? -9.687 17.996 23.374 1.00 87.19 283 THR A C 1
ATOM 2180 O O . THR A 1 283 ? -10.281 18.768 24.126 1.00 87.19 283 THR A O 1
ATOM 2183 N N . ALA A 1 284 ? -9.676 16.678 23.552 1.00 86.00 284 ALA A N 1
ATOM 2184 C CA . ALA A 1 284 ? -10.264 16.029 24.710 1.00 86.00 284 ALA A CA 1
ATOM 2185 C C . ALA A 1 284 ? -9.532 16.443 25.989 1.00 86.00 284 ALA A C 1
ATOM 2187 O O . ALA A 1 284 ? -8.304 16.411 26.049 1.00 86.00 284 ALA A O 1
ATOM 2188 N N . SER A 1 285 ? -10.294 16.832 27.010 1.00 85.44 285 SER A N 1
ATOM 2189 C CA . SER A 1 285 ? -9.770 17.104 28.348 1.00 85.44 285 SER A CA 1
ATOM 2190 C C . SER A 1 285 ? -9.386 15.813 29.069 1.00 85.44 285 SER A C 1
ATOM 2192 O O . SER A 1 285 ? -8.459 15.813 29.871 1.00 85.44 285 SER A O 1
ATOM 2194 N N . GLU A 1 286 ? -10.072 14.712 28.757 1.00 86.88 286 GLU A N 1
ATOM 2195 C CA . GLU A 1 286 ? -9.754 13.369 29.241 1.00 86.88 286 GLU A CA 1
ATOM 2196 C C . GLU A 1 286 ? -9.885 12.372 28.092 1.00 86.88 286 GLU A C 1
ATOM 2198 O O . GLU A 1 286 ? -10.800 12.474 27.271 1.00 86.88 286 GLU A O 1
ATOM 2203 N N . SER A 1 287 ? -8.969 11.408 28.027 1.00 89.25 287 SER A N 1
ATOM 2204 C CA . SER A 1 287 ? -9.040 10.319 27.058 1.00 89.25 287 SER A CA 1
ATOM 2205 C C . SER A 1 287 ? -8.560 9.006 27.669 1.00 89.25 287 SER A C 1
ATOM 2207 O O . SER A 1 287 ? -7.540 8.954 28.369 1.00 89.25 287 SER A O 1
ATOM 2209 N N . ALA A 1 288 ? -9.312 7.946 27.393 1.00 90.06 288 ALA A N 1
ATOM 2210 C CA . ALA A 1 288 ? -8.932 6.567 27.629 1.00 90.06 288 ALA A CA 1
ATOM 2211 C C . ALA A 1 288 ? -9.219 5.752 26.365 1.00 90.06 288 ALA A C 1
ATOM 2213 O O . ALA A 1 288 ? -10.317 5.807 25.816 1.00 90.06 288 ALA A O 1
ATOM 2214 N N . LEU A 1 289 ? -8.216 5.014 25.905 1.00 90.56 289 LEU A N 1
ATOM 2215 C CA . LEU A 1 289 ? -8.274 4.120 24.755 1.00 90.56 289 LEU A CA 1
ATOM 2216 C C . LEU A 1 289 ? -7.857 2.726 25.222 1.00 90.56 289 LEU A C 1
ATOM 2218 O O . LEU A 1 289 ? -6.832 2.577 25.889 1.00 90.56 289 LEU A O 1
ATOM 2222 N N . GLU A 1 290 ? -8.619 1.704 24.871 1.00 91.94 290 GLU A N 1
ATOM 2223 C CA . GLU A 1 290 ? -8.318 0.313 25.184 1.00 91.94 290 GLU A CA 1
ATOM 2224 C C . GLU A 1 290 ? -8.389 -0.527 23.910 1.00 91.94 290 GLU A C 1
ATOM 2226 O O . GLU A 1 290 ? -9.410 -0.587 23.236 1.00 91.94 290 GLU A O 1
ATOM 2231 N N . PHE A 1 291 ? -7.280 -1.174 23.577 1.00 91.06 291 PHE A N 1
ATOM 2232 C CA . PHE A 1 291 ? -7.148 -2.071 22.440 1.00 91.06 291 PHE A CA 1
ATOM 2233 C C . PHE A 1 291 ? -7.121 -3.510 22.946 1.00 91.06 291 PHE A C 1
ATOM 2235 O O . PHE A 1 291 ? -6.331 -3.820 23.838 1.00 91.06 291 PHE A O 1
ATOM 2242 N N . ARG A 1 292 ? -7.949 -4.396 22.389 1.00 91.38 292 ARG A N 1
ATOM 2243 C CA . ARG A 1 292 ? -8.054 -5.802 22.814 1.00 91.38 292 ARG A CA 1
ATOM 2244 C C . ARG A 1 292 ? -8.130 -6.741 21.624 1.00 91.38 292 ARG A C 1
ATOM 2246 O O . ARG A 1 292 ? -8.964 -6.537 20.744 1.00 91.38 292 ARG A O 1
ATOM 2253 N N . LEU A 1 293 ? -7.301 -7.783 21.616 1.00 88.25 293 LEU A N 1
ATOM 2254 C CA . LEU A 1 293 ? -7.482 -8.885 20.672 1.00 88.25 293 LEU A CA 1
ATOM 2255 C C . LEU A 1 293 ? -8.634 -9.768 21.133 1.00 88.25 293 LEU A C 1
ATOM 2257 O O . LEU A 1 293 ? -8.744 -10.108 22.307 1.00 88.25 293 LEU A O 1
ATOM 2261 N N . GLN A 1 294 ? -9.497 -10.117 20.193 1.00 87.00 294 GLN A N 1
ATOM 2262 C CA . GLN A 1 294 ? -10.697 -10.911 20.401 1.00 87.00 294 GLN A CA 1
ATOM 2263 C C . GLN A 1 294 ? -10.851 -11.917 19.252 1.00 87.00 294 GLN A C 1
ATOM 2265 O O . GLN A 1 294 ? -10.155 -11.850 18.234 1.00 87.00 294 GLN A O 1
ATOM 2270 N N . ALA A 1 295 ? -11.766 -12.876 19.403 1.00 82.38 295 ALA A N 1
ATOM 2271 C CA . ALA A 1 295 ? -12.002 -13.909 18.392 1.00 82.38 295 ALA A CA 1
ATOM 2272 C C . ALA A 1 295 ? -12.441 -13.336 17.028 1.00 82.38 295 ALA A C 1
ATOM 2274 O O . ALA A 1 295 ? -12.200 -13.951 15.991 1.00 82.38 295 ALA A O 1
ATOM 2275 N N . ASP A 1 296 ? -13.050 -12.151 17.024 1.00 80.81 296 ASP A N 1
ATOM 2276 C CA . ASP A 1 296 ? -13.558 -11.430 15.854 1.00 80.81 296 ASP A CA 1
ATOM 2277 C C . ASP A 1 296 ? -12.565 -10.399 15.276 1.00 80.81 296 ASP A C 1
ATOM 2279 O O . ASP A 1 296 ? -12.697 -10.011 14.114 1.00 80.81 296 ASP A O 1
ATOM 2283 N N . GLY A 1 297 ? -11.536 -9.993 16.027 1.00 86.94 297 GLY A N 1
ATOM 2284 C CA . GLY A 1 297 ? -10.504 -9.074 15.544 1.00 86.94 297 GLY A CA 1
ATOM 2285 C C . GLY A 1 297 ? -9.825 -8.260 16.644 1.00 86.94 297 GLY A C 1
ATOM 2286 O O . GLY A 1 297 ? -9.669 -8.710 17.775 1.00 86.94 297 GLY A O 1
ATOM 2287 N N . LEU A 1 298 ? -9.405 -7.042 16.303 1.00 88.31 298 LEU A N 1
ATOM 2288 C CA . LEU A 1 298 ? -8.872 -6.053 17.241 1.00 88.31 298 LEU A CA 1
ATOM 2289 C C . LEU A 1 298 ? -9.980 -5.056 17.585 1.00 88.31 298 LEU A C 1
ATOM 2291 O O . LEU A 1 298 ? -10.394 -4.261 16.740 1.00 88.31 298 LEU A O 1
ATOM 2295 N N . ALA A 1 299 ? -10.451 -5.093 18.825 1.00 90.50 299 ALA A N 1
ATOM 2296 C CA . ALA A 1 299 ? -11.381 -4.114 19.361 1.00 90.50 299 ALA A CA 1
ATOM 2297 C C . ALA A 1 299 ? -10.624 -2.882 19.872 1.00 90.50 299 ALA A C 1
ATOM 2299 O O . ALA A 1 299 ? -9.603 -3.017 20.543 1.00 90.50 299 ALA A O 1
ATOM 2300 N N . LEU A 1 300 ? -11.146 -1.697 19.573 1.00 91.06 300 LEU A N 1
ATOM 2301 C CA . LEU A 1 300 ? -10.773 -0.414 20.151 1.00 91.06 300 LEU A CA 1
ATOM 2302 C C . LEU A 1 300 ? -11.983 0.138 20.901 1.00 91.06 300 LEU A C 1
ATOM 2304 O O . LEU A 1 300 ? -12.937 0.595 20.275 1.00 91.06 300 LEU A O 1
ATOM 2308 N N . ASP A 1 301 ? -11.927 0.122 22.224 1.00 92.00 301 ASP A N 1
ATOM 2309 C CA . ASP A 1 301 ? -12.865 0.815 23.099 1.00 92.00 301 ASP A CA 1
ATOM 2310 C C . ASP A 1 301 ? -12.292 2.198 23.440 1.00 92.00 301 ASP A C 1
ATOM 2312 O O . ASP A 1 301 ? -11.115 2.325 23.785 1.00 92.00 301 ASP A O 1
ATOM 2316 N N . TYR A 1 302 ? -13.096 3.254 23.347 1.00 89.81 302 TYR A N 1
ATOM 2317 C CA . TYR A 1 302 ? -12.659 4.600 23.713 1.00 89.81 302 TYR A CA 1
ATOM 2318 C C . TYR A 1 302 ? -13.667 5.321 24.599 1.00 89.81 302 TYR A C 1
ATOM 2320 O O . TYR A 1 302 ? -14.877 5.147 24.472 1.00 89.81 302 TYR A O 1
ATOM 2328 N N . ASP A 1 303 ? -13.139 6.163 25.481 1.00 91.75 303 ASP A N 1
ATOM 2329 C CA . ASP A 1 303 ? -13.875 7.031 26.393 1.00 91.75 303 ASP A CA 1
ATOM 2330 C C . ASP A 1 303 ? -13.203 8.408 26.399 1.00 91.75 303 ASP A C 1
ATOM 2332 O O . ASP A 1 303 ? -12.048 8.552 26.813 1.00 91.75 303 ASP A O 1
ATOM 2336 N N . LEU A 1 304 ? -13.896 9.404 25.851 1.00 89.31 304 LEU A N 1
ATOM 2337 C CA . LEU A 1 304 ? -13.375 10.745 25.607 1.00 89.31 304 LEU A CA 1
ATOM 2338 C C . LEU A 1 304 ? -14.270 11.787 26.272 1.00 89.31 304 LEU A C 1
ATOM 2340 O O . LEU A 1 304 ? -15.484 11.778 26.071 1.00 89.31 304 LEU A O 1
ATOM 2344 N N . THR A 1 305 ? -13.667 12.753 26.958 1.00 87.88 305 THR A N 1
ATOM 2345 C CA . THR A 1 305 ? -14.365 13.938 27.469 1.00 87.88 305 THR A CA 1
ATOM 2346 C C . THR A 1 305 ? -13.912 15.159 26.676 1.00 87.88 305 THR A C 1
ATOM 2348 O O . THR A 1 305 ? -12.740 15.523 26.717 1.00 87.88 305 THR A O 1
ATOM 2351 N N . VAL A 1 306 ? -14.820 15.806 25.944 1.00 83.75 306 VAL A N 1
ATOM 2352 C CA . VAL A 1 306 ? -14.535 16.975 25.093 1.00 83.75 306 VAL A CA 1
ATOM 2353 C C . VAL A 1 306 ? -15.561 18.063 25.380 1.00 83.75 306 VAL A C 1
ATOM 2355 O O . VAL A 1 306 ? -16.760 17.827 25.267 1.00 83.75 306 VAL A O 1
ATOM 2358 N N . ALA A 1 307 ? -15.097 19.248 25.791 1.00 82.62 307 ALA A N 1
ATOM 2359 C CA . ALA A 1 307 ? -15.952 20.378 26.181 1.00 82.62 307 ALA A CA 1
ATOM 2360 C C . ALA A 1 307 ? -17.096 19.998 27.152 1.00 82.62 307 ALA A C 1
ATOM 2362 O O . ALA A 1 307 ? -18.217 20.489 27.045 1.00 82.62 307 ALA A O 1
ATOM 2363 N N . GLY A 1 308 ? -16.822 19.087 28.093 1.00 80.44 308 GLY A N 1
ATOM 2364 C CA . GLY A 1 308 ? -17.805 18.591 29.065 1.00 80.44 308 GLY A CA 1
ATOM 2365 C C . GLY A 1 308 ? -18.774 17.529 28.530 1.00 80.44 308 GLY A C 1
ATOM 2366 O O . GLY A 1 308 ? -19.568 16.995 29.302 1.00 80.44 308 GLY A O 1
ATOM 2367 N N . ARG A 1 309 ? -18.703 17.173 27.242 1.00 82.38 309 ARG A N 1
ATOM 2368 C CA . ARG A 1 309 ? -19.429 16.043 26.654 1.00 82.38 309 ARG A CA 1
ATOM 2369 C C . ARG A 1 309 ? -18.587 14.777 26.737 1.00 82.38 309 ARG A C 1
ATOM 2371 O O . ARG A 1 309 ? -17.427 14.776 26.340 1.00 82.38 309 ARG A O 1
ATOM 2378 N N . VAL A 1 310 ? -19.213 13.689 27.168 1.00 87.19 310 VAL A N 1
ATOM 2379 C CA . VAL A 1 310 ? -18.607 12.356 27.167 1.00 87.19 310 VAL A CA 1
ATOM 2380 C C . VAL A 1 310 ? -19.003 11.610 25.889 1.00 87.19 310 VAL A C 1
ATOM 2382 O O . VAL A 1 310 ? -20.183 11.563 25.532 1.00 87.19 310 VAL A O 1
ATOM 2385 N N . VAL A 1 311 ? -18.020 11.042 25.194 1.00 85.56 311 VAL A N 1
ATOM 2386 C CA . VAL A 1 311 ? -18.175 10.234 23.979 1.00 85.56 311 VAL A CA 1
ATOM 2387 C C . VAL A 1 311 ? -17.507 8.886 24.226 1.00 85.56 311 VAL A C 1
ATOM 2389 O O . VAL A 1 311 ? -16.286 8.822 24.359 1.00 85.56 311 VAL A O 1
ATOM 2392 N N . LYS A 1 312 ? -18.308 7.818 24.287 1.00 89.06 312 LYS A N 1
ATOM 2393 C CA . LYS A 1 312 ? -17.823 6.449 24.494 1.00 89.06 312 LYS A CA 1
ATOM 2394 C C . LYS A 1 312 ? -18.325 5.539 23.397 1.00 89.06 312 LYS A C 1
ATOM 2396 O O . LYS A 1 312 ? -19.506 5.617 23.063 1.00 89.06 312 LYS A O 1
ATOM 2401 N N . ASP A 1 313 ? -17.453 4.696 22.867 1.00 89.81 313 ASP A N 1
ATOM 2402 C CA . ASP A 1 313 ? -17.834 3.752 21.821 1.00 89.81 313 ASP A CA 1
ATOM 2403 C C . ASP A 1 313 ? -16.792 2.643 21.627 1.00 89.81 313 ASP A C 1
ATOM 2405 O O . ASP A 1 313 ? -15.720 2.665 22.240 1.00 89.81 313 ASP A O 1
ATOM 2409 N N . ARG A 1 314 ? -17.108 1.697 20.734 1.00 89.94 314 ARG A N 1
ATOM 2410 C CA . ARG A 1 314 ? -16.241 0.581 20.354 1.00 89.94 314 ARG A CA 1
ATOM 2411 C C . ARG A 1 314 ? -16.156 0.401 18.840 1.00 89.94 314 ARG A C 1
ATOM 2413 O O . ARG A 1 314 ? -17.164 0.247 18.164 1.00 89.94 314 ARG A O 1
ATOM 2420 N N . VAL A 1 315 ? -14.943 0.288 18.309 1.00 89.19 315 VAL A N 1
ATOM 2421 C CA . VAL A 1 315 ? -14.671 -0.046 16.900 1.00 89.19 315 VAL A CA 1
ATOM 2422 C C . VAL A 1 315 ? -13.979 -1.403 16.817 1.00 89.19 315 VAL A C 1
ATOM 2424 O O . VAL A 1 315 ? -13.076 -1.685 17.594 1.00 89.19 315 VAL A O 1
ATOM 2427 N N . LEU A 1 316 ? -14.376 -2.247 15.869 1.00 88.25 316 LEU A N 1
ATOM 2428 C CA . LEU A 1 316 ? -13.763 -3.543 15.592 1.00 88.25 316 LEU A CA 1
ATOM 2429 C C . LEU A 1 316 ? -13.014 -3.511 14.256 1.00 88.25 316 LEU A C 1
ATOM 2431 O O . LEU A 1 316 ? -13.599 -3.221 13.215 1.00 88.25 316 LEU A O 1
ATOM 2435 N N . LEU A 1 317 ? -11.737 -3.876 14.272 1.00 87.06 317 LEU A N 1
ATOM 2436 C CA . LEU A 1 317 ? -10.953 -4.170 13.075 1.00 87.06 317 LEU A CA 1
ATOM 2437 C C . LEU A 1 317 ? -10.939 -5.690 12.866 1.00 87.06 317 LEU A C 1
ATOM 2439 O O . LEU A 1 317 ? -10.309 -6.388 13.662 1.00 87.06 317 LEU A O 1
ATOM 2443 N N . PRO A 1 318 ? -11.622 -6.227 11.840 1.00 84.12 318 PRO A N 1
ATOM 2444 C CA . PRO A 1 318 ? -11.760 -7.670 11.683 1.00 84.12 318 PRO A CA 1
ATOM 2445 C C . PRO A 1 318 ? -10.444 -8.335 11.271 1.00 84.12 318 PRO A C 1
ATOM 2447 O O . PRO A 1 318 ? -9.580 -7.718 10.638 1.00 84.12 318 PRO A O 1
ATOM 2450 N N . TRP A 1 319 ? -10.304 -9.623 11.586 1.00 82.44 319 TRP A N 1
ATOM 2451 C CA . TRP A 1 319 ? -9.093 -10.389 11.280 1.00 82.44 319 TRP A CA 1
ATOM 2452 C C . TRP A 1 319 ? -8.724 -10.405 9.794 1.00 82.44 319 TRP A C 1
ATOM 2454 O O . TRP A 1 319 ? -7.539 -10.407 9.472 1.00 82.44 319 TRP A O 1
ATOM 2464 N N . GLU A 1 320 ? -9.695 -10.361 8.884 1.00 78.38 320 GLU A N 1
ATOM 2465 C CA . GLU A 1 320 ? -9.462 -10.254 7.442 1.00 78.38 320 GLU A CA 1
ATOM 2466 C C . GLU A 1 320 ? -8.648 -9.005 7.088 1.00 78.38 320 GLU A C 1
ATOM 2468 O O . GLU A 1 320 ? -7.713 -9.078 6.292 1.00 78.38 320 GLU A O 1
ATOM 2473 N N . LEU A 1 321 ? -8.970 -7.862 7.704 1.00 79.19 321 LEU A N 1
ATOM 2474 C CA . LEU A 1 321 ? -8.213 -6.624 7.530 1.00 79.19 321 LEU A CA 1
ATOM 2475 C C . LEU A 1 321 ? -6.829 -6.749 8.168 1.00 79.19 321 LEU A C 1
ATOM 2477 O O . LEU A 1 321 ? -5.824 -6.420 7.536 1.00 79.19 321 LEU A O 1
ATOM 2481 N N . LEU A 1 322 ? -6.778 -7.236 9.410 1.00 79.38 322 LEU A N 1
ATOM 2482 C CA . LEU A 1 322 ? -5.538 -7.333 10.178 1.00 79.38 322 LEU A CA 1
ATOM 2483 C C . LEU A 1 322 ? -4.529 -8.265 9.509 1.00 79.38 322 LEU A C 1
ATOM 2485 O O . LEU A 1 322 ? -3.358 -7.933 9.435 1.00 79.38 322 LEU A O 1
ATOM 2489 N N . ILE A 1 323 ? -4.951 -9.399 8.960 1.00 75.81 323 ILE A N 1
ATOM 2490 C CA . ILE A 1 323 ? -4.041 -10.328 8.281 1.00 75.81 323 ILE A CA 1
ATOM 2491 C C . ILE A 1 323 ? -3.517 -9.732 6.972 1.00 75.81 323 ILE A C 1
ATOM 2493 O O . ILE A 1 323 ? -2.341 -9.910 6.654 1.00 75.81 323 ILE A O 1
ATOM 2497 N N . LEU A 1 324 ? -4.355 -8.996 6.235 1.00 69.69 324 LEU A N 1
ATOM 2498 C CA . LEU A 1 324 ? -3.964 -8.385 4.963 1.00 69.69 324 LEU A CA 1
ATOM 2499 C C . LEU A 1 324 ? -3.055 -7.164 5.129 1.00 69.69 324 LEU A C 1
ATOM 2501 O O . LEU A 1 324 ? -2.098 -7.014 4.372 1.00 69.69 324 LEU A O 1
ATOM 2505 N N . ARG A 1 325 ? -3.358 -6.275 6.081 1.00 72.25 325 ARG A N 1
ATOM 2506 C CA . ARG A 1 325 ? -2.667 -4.983 6.243 1.00 72.25 325 ARG A CA 1
ATOM 2507 C C . ARG A 1 325 ? -1.678 -4.966 7.411 1.00 72.25 325 ARG A C 1
ATOM 2509 O O . ARG A 1 325 ? -0.677 -4.259 7.347 1.00 72.25 325 ARG A O 1
ATOM 2516 N N . TYR A 1 326 ? -1.899 -5.795 8.431 1.00 74.62 326 TYR A N 1
ATOM 2517 C CA . TYR A 1 326 ? -1.152 -5.809 9.698 1.00 74.62 326 TYR A CA 1
ATOM 2518 C C . TYR A 1 326 ? -0.731 -7.224 10.130 1.00 74.62 326 TYR A C 1
ATOM 2520 O O . TYR A 1 326 ? -1.062 -7.670 11.234 1.00 74.62 326 TYR A O 1
ATOM 2528 N N . PRO A 1 327 ? 0.028 -7.961 9.299 1.00 67.50 327 PRO A N 1
ATOM 2529 C CA . PRO A 1 327 ? 0.339 -9.369 9.546 1.00 67.50 327 PRO A CA 1
ATOM 2530 C C . PRO A 1 327 ? 1.041 -9.636 10.890 1.00 67.50 327 PRO A C 1
ATOM 2532 O O . PRO A 1 327 ? 0.924 -10.740 11.407 1.00 67.50 327 PRO A O 1
ATOM 2535 N N . SER A 1 328 ? 1.724 -8.651 11.492 1.00 70.19 328 SER A N 1
ATOM 2536 C CA . SER A 1 328 ? 2.307 -8.773 12.843 1.00 70.19 328 SER A CA 1
ATOM 2537 C C . SER A 1 328 ? 1.258 -8.952 13.943 1.00 70.19 328 SER A C 1
ATOM 2539 O O . SER A 1 328 ? 1.518 -9.627 14.933 1.00 70.19 328 SER A O 1
ATOM 2541 N N . ILE A 1 329 ? 0.069 -8.379 13.762 1.00 75.50 329 ILE A N 1
ATOM 2542 C CA . ILE A 1 329 ? -1.096 -8.624 14.613 1.00 75.50 329 ILE A CA 1
ATOM 2543 C C . ILE A 1 329 ? -1.753 -9.939 14.179 1.00 75.50 329 ILE A C 1
ATOM 2545 O O . ILE A 1 329 ? -2.073 -10.780 15.013 1.00 75.50 329 ILE A O 1
ATOM 2549 N N . GLY A 1 330 ? -1.885 -10.146 12.862 1.00 73.38 330 GLY A N 1
ATOM 2550 C CA . GLY A 1 330 ? -2.512 -11.325 12.256 1.00 73.38 330 GLY A CA 1
ATOM 2551 C C . GLY A 1 330 ? -1.947 -12.676 12.715 1.00 73.38 330 GLY A C 1
ATOM 2552 O O . GLY A 1 330 ? -2.722 -13.603 12.940 1.00 73.38 330 GLY A O 1
ATOM 2553 N N . VAL A 1 331 ? -0.626 -12.796 12.911 1.00 73.38 331 VAL A N 1
ATOM 2554 C CA . VAL A 1 331 ? 0.014 -14.052 13.371 1.00 73.38 331 VAL A CA 1
ATOM 2555 C C . VAL A 1 331 ? -0.478 -14.523 14.741 1.00 73.38 331 VAL A C 1
ATOM 2557 O O . VAL A 1 331 ? -0.425 -15.713 15.033 1.00 73.38 331 VAL A O 1
ATOM 2560 N N . ARG A 1 332 ? -1.012 -13.612 15.558 1.00 75.81 332 ARG A N 1
ATOM 2561 C CA . ARG A 1 332 ? -1.468 -13.885 16.928 1.00 75.81 332 ARG A CA 1
ATOM 2562 C C . ARG A 1 332 ? -2.880 -14.456 16.985 1.00 75.81 332 ARG A C 1
ATOM 2564 O O . ARG A 1 332 ? -3.346 -14.871 18.038 1.00 75.81 332 ARG A O 1
ATOM 2571 N N . ARG A 1 333 ? -3.575 -14.505 15.846 1.00 78.62 333 ARG A N 1
ATOM 2572 C CA . ARG A 1 333 ? -4.952 -14.994 15.763 1.00 78.62 333 ARG A CA 1
ATOM 2573 C C . ARG A 1 333 ? -5.105 -16.416 16.295 1.00 78.62 333 ARG A C 1
ATOM 2575 O O . ARG A 1 333 ? -6.090 -16.691 16.967 1.00 78.62 333 ARG A O 1
ATOM 2582 N N . GLN A 1 334 ? -4.169 -17.313 15.978 1.00 73.94 334 GLN A N 1
ATOM 2583 C CA . GLN A 1 334 ? -4.281 -18.710 16.404 1.00 73.94 334 GLN A CA 1
ATOM 2584 C C . GLN A 1 334 ? -4.207 -18.827 17.934 1.00 73.94 334 GLN A C 1
ATOM 2586 O O . GLN A 1 334 ? -5.053 -19.487 18.520 1.00 73.94 334 GLN A O 1
ATOM 2591 N N . GLU A 1 335 ? -3.295 -18.087 18.574 1.00 78.75 335 GLU A N 1
ATOM 2592 C CA . GLU A 1 335 ? -3.158 -18.020 20.040 1.00 78.75 335 GLU A CA 1
ATOM 2593 C C . GLU A 1 335 ? -4.460 -17.559 20.718 1.00 78.75 335 GLU A C 1
ATOM 2595 O O . GLU A 1 335 ? -4.883 -18.126 21.725 1.00 78.75 335 GLU A O 1
ATOM 2600 N N . ILE A 1 336 ? -5.125 -16.555 20.136 1.00 80.56 336 ILE A N 1
ATOM 2601 C CA . ILE A 1 336 ? -6.405 -16.030 20.629 1.00 80.56 336 ILE A CA 1
ATOM 2602 C C . ILE A 1 336 ? -7.540 -17.039 20.432 1.00 80.56 336 ILE A C 1
ATOM 2604 O O . ILE A 1 336 ? -8.356 -17.220 21.329 1.00 80.56 336 ILE A O 1
ATOM 2608 N N . LEU A 1 337 ? -7.597 -17.714 19.280 1.00 76.00 337 LEU A N 1
ATOM 2609 C CA . LEU A 1 337 ? -8.624 -18.726 19.010 1.00 76.00 337 LEU A CA 1
ATOM 2610 C C . LEU A 1 337 ? -8.471 -19.989 19.859 1.00 76.00 337 LEU A C 1
ATOM 2612 O O . LEU A 1 337 ? -9.471 -20.652 20.118 1.00 76.00 337 LEU A O 1
ATOM 2616 N N . ASP A 1 338 ? -7.246 -20.320 20.262 1.00 77.00 338 ASP A N 1
ATOM 2617 C CA . ASP A 1 338 ? -6.957 -21.463 21.131 1.00 77.00 338 ASP A CA 1
ATOM 2618 C C . ASP A 1 338 ? -7.269 -21.157 22.611 1.00 77.00 338 ASP A C 1
ATOM 2620 O O . ASP A 1 338 ? -7.424 -22.083 23.407 1.00 77.00 338 ASP A O 1
ATOM 2624 N N . SER A 1 339 ? -7.388 -19.872 22.973 1.00 72.50 339 SER A N 1
ATOM 2625 C CA . SER A 1 339 ? -7.655 -19.395 24.341 1.00 72.50 339 SER A CA 1
ATOM 2626 C C . SER A 1 339 ? -9.127 -19.039 24.613 1.00 72.50 339 SER A C 1
ATOM 2628 O O . SER A 1 339 ? -9.471 -18.758 25.762 1.00 72.50 339 SER A O 1
ATOM 2630 N N . ALA A 1 340 ? -9.981 -19.026 23.581 1.00 63.59 340 ALA A N 1
ATOM 2631 C CA . ALA A 1 340 ? -11.396 -18.628 23.629 1.00 63.59 340 ALA A CA 1
ATOM 2632 C C . ALA A 1 340 ? -12.354 -19.829 23.603 1.00 63.59 340 ALA A C 1
ATOM 2634 O O . ALA A 1 340 ? -13.344 -19.803 24.368 1.00 63.59 340 ALA A O 1
#

pLDDT: mean 72.57, std 14.23, range [36.0, 96.88]